Protein AF-A0A9P3RPB0-F1 (afdb_monomer_lite)

Secondary structure (DSSP, 8-state):
--HHHHHHHHHHHHHHHHHHHHHHHHHHHHHHHHTT--HHHHHHHHHHHHHHHHHHHTTT-TTS---HHHHHHHHHHHHHHHHHHHHHHHHHHHHHHHHHHHHHH---S-HHHHHHHHHHHHHHHHHTT---HHHHHHHHHHHHHHHHHHHHHHHHHHHHHHHHHT-SS----HHHHHHHHHTPPPPHHHHHHHHHHHHHHTTT-TTTTSHHHHHHHHHHHHHHHHHHHHHHHHH-

Organism: Listeria monocytogenes (NCBI:txid1639)

Structure (mmCIF, N/CA/C/O backbone):
data_AF-A0A9P3RPB0-F1
#
_entry.id   AF-A0A9P3RPB0-F1
#
loop_
_atom_site.group_PDB
_atom_site.id
_atom_site.type_symbol
_atom_site.label_atom_id
_atom_site.label_alt_id
_atom_site.label_comp_id
_atom_site.label_asym_id
_atom_site.label_entity_id
_atom_site.label_seq_id
_atom_site.pdbx_PDB_ins_code
_atom_site.Cartn_x
_atom_site.Cartn_y
_atom_site.Cartn_z
_atom_site.occupancy
_atom_site.B_iso_or_equiv
_atom_site.auth_seq_id
_atom_site.auth_comp_id
_atom_site.auth_asym_id
_atom_site.auth_atom_id
_atom_site.pdbx_PDB_model_num
ATOM 1 N N . MET A 1 1 ? -30.443 30.638 59.873 1.00 47.06 1 MET A N 1
ATOM 2 C CA . MET A 1 1 ? -31.756 30.329 59.253 1.00 47.06 1 MET A CA 1
ATOM 3 C C . MET A 1 1 ? -31.610 30.005 57.748 1.00 47.06 1 MET A C 1
ATOM 5 O O . MET A 1 1 ? -32.375 30.519 56.944 1.00 47.06 1 MET A O 1
ATOM 9 N N . SER A 1 2 ? -30.639 29.163 57.338 1.00 51.69 2 SER A N 1
ATOM 10 C CA . SER A 1 2 ? -30.357 28.860 55.910 1.00 51.69 2 SER A CA 1
ATOM 11 C C . SER A 1 2 ? -30.433 27.372 55.523 1.00 51.69 2 SER A C 1
ATOM 13 O O . SER A 1 2 ? -30.561 27.065 54.344 1.00 51.69 2 SER A O 1
ATOM 15 N N . VAL A 1 3 ? -30.453 26.446 56.489 1.00 51.81 3 VAL A N 1
ATOM 16 C CA . VAL A 1 3 ? -30.416 24.987 56.240 1.00 51.81 3 VAL A CA 1
ATOM 17 C C . VAL A 1 3 ? -31.713 24.449 55.607 1.00 51.81 3 VAL A C 1
ATOM 19 O O . VAL A 1 3 ? -31.719 23.408 54.953 1.00 51.81 3 VAL A O 1
ATOM 22 N N . THR A 1 4 ? -32.835 25.155 55.760 1.00 56.50 4 THR A N 1
ATOM 23 C CA . THR A 1 4 ? -34.130 24.732 55.206 1.00 56.50 4 THR A CA 1
ATOM 24 C C . THR A 1 4 ? -34.231 24.968 53.699 1.00 56.50 4 THR A C 1
ATOM 26 O O . THR A 1 4 ? -34.701 24.084 52.989 1.00 56.50 4 THR A O 1
ATOM 29 N N . LYS A 1 5 ? -33.745 26.100 53.167 1.00 54.88 5 LYS A N 1
ATOM 30 C CA . LYS A 1 5 ? -33.879 26.426 51.731 1.00 54.88 5 LYS A CA 1
ATOM 31 C C . LYS A 1 5 ? -33.113 25.460 50.819 1.00 54.88 5 LYS A C 1
ATOM 33 O O . LYS A 1 5 ? -33.617 25.110 49.755 1.00 54.88 5 LYS A O 1
ATOM 38 N N . GLU A 1 6 ? -31.943 24.987 51.242 1.00 57.91 6 GLU A N 1
ATOM 39 C CA . GLU A 1 6 ? -31.137 24.022 50.478 1.00 57.91 6 GLU A CA 1
ATOM 40 C C . GLU A 1 6 ? -31.794 22.640 50.395 1.00 57.91 6 GLU A C 1
ATOM 42 O O . GLU A 1 6 ? -31.880 22.061 49.312 1.00 57.91 6 GLU A O 1
ATOM 47 N N . LYS A 1 7 ? -32.360 22.144 51.505 1.00 56.94 7 LYS A N 1
ATOM 48 C CA . LYS A 1 7 ? -33.085 20.863 51.525 1.00 56.94 7 LYS A CA 1
ATOM 49 C C . LYS A 1 7 ? -34.322 20.879 50.625 1.00 56.94 7 LYS A C 1
ATOM 51 O O . LYS A 1 7 ? -34.572 19.903 49.921 1.00 56.94 7 LYS A O 1
ATOM 56 N N . TRP A 1 8 ? -35.054 21.993 50.591 1.00 60.66 8 TRP A N 1
ATOM 57 C CA . TRP A 1 8 ? -36.196 22.161 49.688 1.00 60.66 8 TRP A CA 1
ATOM 58 C C . TRP A 1 8 ? -35.773 22.175 48.215 1.00 60.66 8 TRP A C 1
ATOM 60 O O . TRP A 1 8 ? -36.409 21.524 47.392 1.00 60.66 8 TRP A O 1
ATOM 70 N N . LYS A 1 9 ? -34.661 22.838 47.877 1.00 58.53 9 LYS A N 1
ATOM 71 C CA . LYS A 1 9 ? -34.139 22.876 46.501 1.00 58.53 9 LYS A CA 1
ATOM 72 C C . LYS A 1 9 ? -33.754 21.479 45.998 1.00 58.53 9 LYS A C 1
ATOM 74 O O . LYS A 1 9 ? -34.138 21.095 44.898 1.00 58.53 9 LYS A O 1
ATOM 79 N N . VAL A 1 10 ? -33.070 20.694 46.833 1.00 61.25 10 VAL A N 1
ATOM 80 C CA . VAL A 1 10 ? -32.701 19.300 46.526 1.00 61.25 10 VAL A CA 1
ATOM 81 C C . VAL A 1 10 ? -33.938 18.402 46.412 1.00 61.25 10 VAL A C 1
ATOM 83 O O . VAL A 1 10 ? -33.998 17.548 45.528 1.00 61.25 10 VAL A O 1
ATOM 86 N N . PHE A 1 11 ? -34.955 18.615 47.253 1.00 63.06 11 PHE A N 1
ATOM 87 C CA . PHE A 1 11 ? -36.220 17.885 47.169 1.00 63.06 11 PHE A CA 1
ATOM 88 C C . PHE A 1 11 ? -36.953 18.144 45.844 1.00 63.06 11 PHE A C 1
ATOM 90 O O . PHE A 1 11 ? -37.338 17.189 45.175 1.00 63.06 11 PHE A O 1
ATOM 97 N N . PHE A 1 12 ? -37.082 19.407 45.420 1.00 65.31 12 PHE A N 1
ATOM 98 C CA . PHE A 1 12 ? -37.742 19.758 44.157 1.00 65.31 12 PHE A CA 1
ATOM 99 C C . PHE A 1 12 ? -36.995 19.237 42.926 1.00 65.31 12 PHE A C 1
ATOM 101 O O . PHE A 1 12 ? -37.630 18.748 41.994 1.00 65.31 12 PHE A O 1
ATOM 108 N N . ILE A 1 13 ? -35.660 19.275 42.934 1.00 67.44 13 ILE A N 1
ATOM 109 C CA . ILE A 1 13 ? -34.844 18.719 41.845 1.00 67.44 13 ILE A CA 1
ATOM 110 C C . ILE A 1 13 ? -35.036 17.198 41.755 1.00 67.44 13 ILE A C 1
ATOM 112 O O . ILE A 1 13 ? -35.309 16.671 40.678 1.00 67.44 13 ILE A O 1
ATOM 116 N N . ASN A 1 14 ? -34.983 16.489 42.886 1.00 63.19 14 ASN A N 1
ATOM 117 C CA . ASN A 1 14 ? -35.197 15.040 42.916 1.00 63.19 14 ASN A CA 1
ATOM 118 C C . ASN A 1 14 ? -36.632 14.645 42.547 1.00 63.19 14 ASN A C 1
ATOM 120 O O . ASN A 1 14 ? -36.838 13.627 41.887 1.00 63.19 14 ASN A O 1
ATOM 124 N N . PHE A 1 15 ? -37.626 15.437 42.949 1.00 71.69 15 PHE A N 1
ATOM 125 C CA . PHE A 1 15 ? -39.017 15.222 42.566 1.00 71.69 15 PHE A CA 1
ATOM 126 C C . PHE A 1 15 ? -39.227 15.444 41.062 1.00 71.69 15 PHE A C 1
ATOM 128 O O . PHE A 1 15 ? -39.820 14.595 40.401 1.00 71.69 15 PHE A O 1
ATOM 135 N N . GLY A 1 16 ? -38.667 16.521 40.501 1.00 71.25 16 GLY A N 1
ATOM 136 C CA . GLY A 1 16 ? -38.742 16.818 39.070 1.00 71.25 16 GLY A CA 1
ATOM 137 C C . GLY A 1 16 ? -38.091 15.739 38.203 1.00 71.25 16 GLY A C 1
ATOM 138 O O . GLY A 1 16 ? -38.674 15.323 37.206 1.00 71.25 16 GLY A O 1
ATOM 139 N N . ILE A 1 17 ? -36.934 15.212 38.616 1.00 68.25 17 ILE A N 1
ATOM 140 C CA . ILE A 1 17 ? -36.260 14.109 37.911 1.00 68.25 17 ILE A CA 1
ATOM 141 C C . ILE A 1 17 ? -37.110 12.831 37.942 1.00 68.25 17 ILE A C 1
ATOM 143 O O . ILE A 1 17 ? -37.254 12.171 36.915 1.00 68.25 17 ILE A O 1
ATOM 147 N N . LYS A 1 18 ? -37.716 12.494 39.090 1.00 69.31 18 LYS A N 1
ATOM 148 C CA . LYS A 1 18 ? -38.615 11.332 39.210 1.00 69.31 18 LYS A CA 1
ATOM 149 C C . LYS A 1 18 ? -39.864 11.477 38.342 1.00 69.31 18 LYS A C 1
ATOM 151 O O . LYS A 1 18 ? -40.263 10.511 37.699 1.00 69.31 18 LYS A O 1
ATOM 156 N N . LEU A 1 19 ? -40.452 12.672 38.295 1.00 74.75 19 LEU A N 1
ATOM 157 C CA . LEU A 1 19 ? -41.612 12.966 37.455 1.00 74.75 19 LEU A CA 1
ATOM 158 C C . LEU A 1 19 ? -41.265 12.846 35.963 1.00 74.75 19 LEU A C 1
ATOM 160 O O . LEU A 1 19 ? -41.992 12.208 35.208 1.00 74.75 19 LEU A O 1
ATOM 164 N N . LEU A 1 20 ? -40.124 13.401 35.550 1.00 71.62 20 LEU A N 1
ATOM 165 C CA . LEU A 1 20 ? -39.652 13.366 34.165 1.00 71.62 20 LEU A CA 1
ATOM 166 C C . LEU A 1 20 ? -39.326 11.935 33.709 1.00 71.62 20 LEU A C 1
ATOM 168 O O . LEU A 1 20 ? -39.664 11.552 32.593 1.00 71.62 20 LEU A O 1
ATOM 172 N N . PHE A 1 21 ? -38.756 11.115 34.593 1.00 70.88 21 PHE A N 1
ATOM 173 C CA . PHE A 1 21 ? -38.532 9.689 34.347 1.00 70.88 21 PHE A CA 1
ATOM 174 C C . PHE A 1 21 ? -39.844 8.920 34.130 1.00 70.88 21 PHE A C 1
ATOM 176 O O . PHE A 1 21 ? -39.948 8.104 33.216 1.00 70.88 21 PHE A O 1
ATOM 183 N N . LEU A 1 22 ? -40.869 9.225 34.929 1.00 72.12 22 LEU A N 1
ATOM 184 C CA . LEU A 1 22 ? -42.199 8.632 34.793 1.00 72.12 22 LEU A CA 1
ATOM 185 C C . LEU A 1 22 ? -42.834 9.016 33.446 1.00 72.12 22 LEU A C 1
ATOM 187 O O . LEU A 1 22 ? -43.381 8.165 32.753 1.00 72.12 22 LEU A O 1
ATOM 191 N N . ILE A 1 23 ? -42.672 10.269 33.015 1.00 77.62 23 ILE A N 1
ATOM 192 C CA . ILE A 1 23 ? -43.142 10.732 31.703 1.00 77.62 23 ILE A CA 1
ATOM 193 C C . ILE A 1 23 ? -42.411 10.008 30.562 1.00 77.62 23 ILE A C 1
ATOM 195 O O . ILE A 1 23 ? -43.067 9.568 29.626 1.00 77.62 23 ILE A O 1
ATOM 199 N N . ILE A 1 24 ? -41.091 9.812 30.637 1.00 73.62 24 ILE A N 1
ATOM 200 C CA . ILE A 1 24 ? -40.325 9.104 29.591 1.00 73.62 24 ILE A CA 1
ATOM 201 C C . ILE A 1 24 ? -40.782 7.647 29.435 1.00 73.62 24 ILE A C 1
ATOM 203 O O . ILE A 1 24 ? -40.867 7.149 28.314 1.00 73.62 24 ILE A O 1
ATOM 207 N N . ILE A 1 25 ? -41.098 6.967 30.540 1.00 73.31 25 ILE A N 1
ATOM 208 C CA . ILE A 1 25 ? -41.561 5.574 30.494 1.00 73.31 25 ILE A CA 1
ATOM 209 C C . ILE A 1 25 ? -42.988 5.490 29.953 1.00 73.31 25 ILE A C 1
ATOM 211 O O . ILE A 1 25 ? -43.274 4.648 29.106 1.00 73.31 25 ILE A O 1
ATOM 215 N N . PHE A 1 26 ? -43.886 6.355 30.429 1.00 77.31 26 PHE A N 1
ATOM 216 C CA . PHE A 1 26 ? -45.319 6.209 30.174 1.00 77.31 26 PHE A CA 1
ATOM 217 C C . PHE A 1 26 ? -45.843 7.010 28.976 1.00 77.31 26 PHE A C 1
ATOM 219 O O . PHE A 1 26 ? -46.902 6.661 28.453 1.00 77.31 26 PHE A O 1
ATOM 226 N N . ALA A 1 27 ? -45.138 8.037 28.492 1.00 77.50 27 ALA A N 1
ATOM 227 C CA . ALA A 1 27 ? -45.576 8.813 27.328 1.00 77.50 27 ALA A CA 1
ATOM 228 C C . ALA A 1 27 ? -45.609 7.986 26.027 1.00 77.50 27 ALA A C 1
ATOM 230 O O . ALA A 1 27 ? -46.639 8.026 25.354 1.00 77.50 27 ALA A O 1
ATOM 231 N N . PRO A 1 28 ? -44.587 7.174 25.685 1.00 72.38 28 PRO A N 1
ATOM 232 C CA . PRO A 1 28 ? -44.629 6.329 24.488 1.00 72.38 28 PRO A CA 1
ATOM 233 C C . PRO A 1 28 ? -45.774 5.311 24.544 1.00 72.38 28 PRO A C 1
ATOM 235 O O . PRO A 1 28 ? -46.480 5.109 23.561 1.00 72.38 28 PRO A O 1
ATOM 238 N N . ILE A 1 29 ? -46.018 4.731 25.722 1.00 77.75 29 ILE A N 1
ATOM 239 C CA . ILE A 1 29 ? -47.106 3.773 25.963 1.00 77.75 29 ILE A CA 1
ATOM 240 C C . ILE A 1 29 ? -48.471 4.452 25.797 1.00 77.75 29 ILE A C 1
ATOM 242 O O . ILE A 1 29 ? -49.341 3.932 25.104 1.00 77.75 29 ILE A O 1
ATOM 246 N N . SER A 1 30 ? -48.646 5.638 26.387 1.00 78.88 30 SER A N 1
ATOM 247 C CA . SER A 1 30 ? -49.892 6.412 26.300 1.00 78.88 30 SER A CA 1
ATOM 248 C C . SER A 1 30 ? -50.215 6.801 24.856 1.00 78.88 30 SER A C 1
ATOM 250 O O . SER A 1 30 ? -51.367 6.715 24.441 1.00 78.88 30 SER A O 1
ATOM 252 N N . VAL A 1 31 ? -49.194 7.165 24.073 1.00 80.12 31 VAL A N 1
ATOM 253 C CA . VAL A 1 31 ? -49.318 7.456 22.637 1.00 80.12 31 VAL A CA 1
ATOM 254 C C . VAL A 1 31 ? -49.730 6.203 21.857 1.00 80.12 31 VAL A C 1
ATOM 256 O O . VAL A 1 31 ? -50.680 6.256 21.082 1.00 80.12 31 VAL A O 1
ATOM 259 N N . LEU A 1 32 ? -49.081 5.058 22.087 1.00 79.44 32 LEU A N 1
ATOM 260 C CA . LEU A 1 32 ? -49.405 3.807 21.388 1.00 79.44 32 LEU A CA 1
ATOM 261 C C . LEU A 1 32 ? -50.823 3.298 21.698 1.00 79.44 32 LEU A C 1
ATOM 263 O O . LEU A 1 32 ? -51.496 2.788 20.801 1.00 79.44 32 LEU A O 1
ATOM 267 N N . ILE A 1 33 ? -51.294 3.481 22.936 1.00 78.88 33 ILE A N 1
ATOM 268 C CA . ILE A 1 33 ? -52.670 3.161 23.343 1.00 78.88 33 ILE A CA 1
ATOM 269 C C . ILE A 1 33 ? -53.674 4.117 22.680 1.00 78.88 33 ILE A C 1
ATOM 271 O O . ILE A 1 33 ? -54.693 3.663 22.167 1.00 78.88 33 ILE A O 1
ATOM 275 N N . LEU A 1 34 ? -53.380 5.422 22.633 1.00 84.00 34 LEU A N 1
ATOM 276 C CA . LEU A 1 34 ? -54.235 6.429 21.984 1.00 84.00 34 LEU A CA 1
ATOM 277 C C . LEU A 1 34 ? -54.446 6.164 20.487 1.00 84.00 34 LEU A C 1
ATOM 279 O O . LEU A 1 34 ? -55.526 6.430 19.966 1.00 84.00 34 LEU A O 1
ATOM 283 N N . PHE A 1 35 ? -53.442 5.612 19.805 1.00 85.12 35 PHE A N 1
ATOM 284 C CA . PHE A 1 35 ? -53.529 5.238 18.391 1.00 85.12 35 PHE A CA 1
ATOM 285 C C . PHE A 1 35 ? -54.066 3.814 18.149 1.00 85.12 35 PHE A C 1
ATOM 287 O O . PHE A 1 35 ? -54.039 3.341 17.016 1.00 85.12 35 PHE A O 1
ATOM 294 N N . ASN A 1 36 ? -54.590 3.143 19.184 1.00 81.31 36 ASN A N 1
ATOM 295 C CA . ASN A 1 36 ? -55.246 1.832 19.091 1.00 81.31 36 ASN A CA 1
ATOM 296 C C . ASN A 1 36 ? -54.362 0.725 18.473 1.00 81.31 36 ASN A C 1
ATOM 298 O O . ASN A 1 36 ? -54.847 -0.184 17.796 1.00 81.31 36 ASN A O 1
ATOM 302 N N . TYR A 1 37 ? -53.047 0.794 18.701 1.00 79.38 37 TYR A N 1
ATOM 303 C CA . TYR A 1 37 ? -52.130 -0.252 18.256 1.00 79.38 37 TYR A CA 1
ATOM 304 C C . TYR A 1 37 ? -52.364 -1.563 19.017 1.00 79.38 37 TYR A C 1
ATOM 306 O O . TYR A 1 37 ? -52.787 -1.576 20.173 1.00 79.38 37 TYR A O 1
ATOM 314 N N . ASN A 1 38 ? -52.045 -2.686 18.368 1.00 86.00 38 ASN A N 1
ATOM 315 C CA . ASN A 1 38 ? -52.153 -4.019 18.959 1.00 86.00 38 ASN A CA 1
ATOM 316 C C . ASN A 1 38 ? -51.371 -4.097 20.288 1.00 86.00 38 ASN A C 1
ATOM 318 O O . ASN A 1 38 ? -50.239 -3.620 20.392 1.00 86.00 38 ASN A O 1
ATOM 322 N N . TRP A 1 39 ? -51.961 -4.745 21.293 1.00 78.31 39 TRP A N 1
ATOM 323 C CA . TRP A 1 39 ? -51.430 -4.875 22.653 1.00 78.31 39 TRP A CA 1
ATOM 324 C C . TRP A 1 39 ? -50.004 -5.455 22.701 1.00 78.31 39 TRP A C 1
ATOM 326 O O . TRP A 1 39 ? -49.198 -5.086 23.556 1.00 78.31 39 TRP A O 1
ATOM 336 N N . GLN A 1 40 ? -49.645 -6.304 21.734 1.00 80.56 40 GLN A N 1
ATOM 337 C CA . GLN A 1 40 ? -48.284 -6.831 21.566 1.00 80.56 40 GLN A CA 1
ATOM 338 C C . GLN A 1 40 ? -47.252 -5.719 21.294 1.00 80.56 40 GLN A C 1
ATOM 340 O O . GLN A 1 40 ? -46.173 -5.721 21.883 1.00 80.56 40 GLN A O 1
ATOM 345 N N . ILE A 1 41 ? -47.603 -4.733 20.462 1.00 78.06 41 ILE A N 1
ATOM 346 C CA . ILE A 1 41 ? -46.750 -3.582 20.113 1.00 78.06 41 ILE A CA 1
ATOM 347 C C . ILE A 1 41 ? -46.616 -2.641 21.313 1.00 78.06 41 ILE A C 1
ATOM 349 O O . ILE A 1 41 ? -45.520 -2.170 21.612 1.00 78.06 41 ILE A O 1
ATOM 353 N N . VAL A 1 42 ? -47.710 -2.422 22.049 1.00 77.19 42 VAL A N 1
ATOM 354 C CA . VAL A 1 42 ? -47.710 -1.629 23.290 1.00 77.19 42 VAL A CA 1
ATOM 355 C C . VAL A 1 42 ? -46.769 -2.247 24.332 1.00 77.19 42 VAL A C 1
ATOM 357 O O . VAL A 1 42 ? -45.982 -1.540 24.960 1.00 77.19 42 VAL A O 1
ATOM 360 N N . THR A 1 43 ? -46.796 -3.575 24.470 1.00 75.56 43 THR A N 1
ATOM 361 C CA . THR A 1 43 ? -45.927 -4.309 25.402 1.00 75.56 43 THR A CA 1
ATOM 362 C C . THR A 1 43 ? -44.456 -4.214 24.989 1.00 75.56 43 THR A C 1
ATOM 364 O O . THR A 1 43 ? -43.592 -3.987 25.835 1.00 75.56 43 THR A O 1
ATOM 367 N N . LEU A 1 44 ? -44.162 -4.311 23.687 1.00 78.56 44 LEU A N 1
ATOM 368 C CA . LEU A 1 44 ? -42.806 -4.137 23.159 1.00 78.56 44 LEU A CA 1
ATOM 369 C C . LEU A 1 44 ? -42.276 -2.716 23.417 1.00 78.56 44 LEU A C 1
ATOM 371 O O . LEU A 1 44 ? -41.126 -2.544 23.820 1.00 78.56 44 LEU A O 1
ATOM 375 N N . GLY A 1 45 ? -43.138 -1.707 23.253 1.00 75.06 45 GLY A N 1
ATOM 376 C CA . GLY A 1 45 ? -42.838 -0.313 23.576 1.00 75.06 45 GLY A CA 1
ATOM 377 C C . GLY A 1 45 ? -42.520 -0.105 25.057 1.00 75.06 45 GLY A C 1
ATOM 378 O O . GLY A 1 45 ? -41.567 0.593 25.383 1.00 75.06 45 GLY A O 1
ATOM 379 N N . LEU A 1 46 ? -43.247 -0.771 25.958 1.00 75.19 46 LEU A N 1
ATOM 380 C CA . LEU A 1 46 ? -42.995 -0.718 27.401 1.00 75.19 46 LEU A CA 1
ATOM 381 C C . LEU A 1 46 ? -41.631 -1.318 27.767 1.00 75.19 46 LEU A C 1
ATOM 383 O O . LEU A 1 46 ? -40.880 -0.716 28.534 1.00 75.19 46 LEU A O 1
ATOM 387 N N . VAL A 1 47 ? -41.283 -2.468 27.182 1.00 77.25 47 VAL A N 1
ATOM 388 C CA . VAL A 1 47 ? -39.971 -3.106 27.381 1.00 77.25 47 VAL A CA 1
ATOM 389 C C . VAL A 1 47 ? -38.846 -2.217 26.844 1.00 77.25 47 VAL A C 1
ATOM 391 O O . VAL A 1 47 ? -37.852 -2.005 27.537 1.00 77.25 47 VAL A O 1
ATOM 394 N N . ALA A 1 48 ? -39.015 -1.636 25.654 1.00 75.00 48 ALA A N 1
ATOM 395 C CA . ALA A 1 48 ? -38.040 -0.718 25.070 1.00 75.00 48 ALA A CA 1
ATOM 396 C C . ALA A 1 48 ? -37.858 0.547 25.925 1.00 75.00 48 ALA A C 1
ATOM 398 O O . ALA A 1 48 ? -36.726 0.926 26.214 1.00 75.00 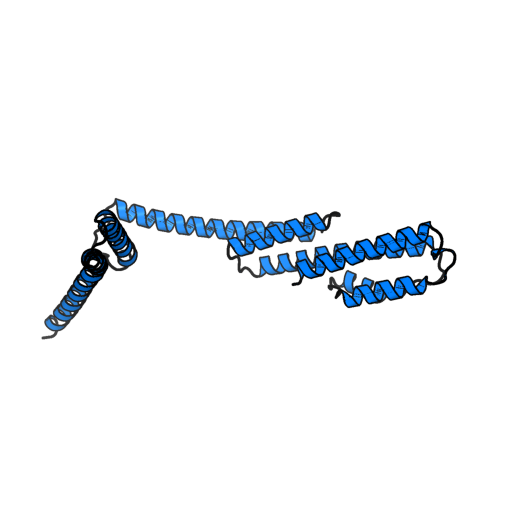48 ALA A O 1
ATOM 399 N N . SER A 1 49 ? -38.947 1.159 26.400 1.00 72.62 49 SER A N 1
ATOM 400 C CA . SER A 1 49 ? -38.909 2.317 27.302 1.00 72.62 49 SER A CA 1
ATOM 401 C C . SER A 1 49 ? -38.256 1.989 28.646 1.00 72.62 49 SER A C 1
ATOM 403 O O . SER A 1 49 ? -37.490 2.800 29.165 1.00 72.62 49 SER A O 1
ATOM 405 N N . ALA A 1 50 ? -38.494 0.797 29.201 1.00 71.44 50 ALA A N 1
ATOM 406 C CA . ALA A 1 50 ? -37.833 0.340 30.421 1.00 71.44 50 ALA A CA 1
ATOM 407 C C . ALA A 1 50 ? -36.321 0.147 30.213 1.00 71.44 50 ALA A C 1
ATOM 409 O O . ALA A 1 50 ? -35.530 0.617 31.031 1.00 71.44 50 ALA A O 1
ATOM 410 N N . LEU A 1 51 ? -35.909 -0.469 29.100 1.00 74.19 51 LEU A N 1
ATOM 411 C CA . LEU A 1 51 ? -34.497 -0.626 28.734 1.00 74.19 51 LEU A CA 1
ATOM 412 C C . LEU A 1 51 ? -33.812 0.726 28.510 1.00 74.19 51 LEU A C 1
ATOM 414 O O . LEU A 1 51 ? -32.714 0.949 29.015 1.00 74.19 51 LEU A O 1
ATOM 418 N N . PHE A 1 52 ? -34.474 1.656 27.819 1.00 68.75 52 PHE A N 1
ATOM 419 C CA . PHE A 1 52 ? -33.956 3.006 27.596 1.00 68.75 52 PHE A CA 1
ATOM 420 C C . PHE A 1 52 ? -33.780 3.760 28.917 1.00 68.75 52 PHE A C 1
ATOM 422 O O . PHE A 1 52 ? -32.757 4.398 29.146 1.00 68.75 52 PHE A O 1
ATOM 429 N N . SER A 1 53 ? -34.738 3.616 29.832 1.00 65.62 53 SER A N 1
ATOM 430 C CA . SER A 1 53 ? -34.656 4.144 31.193 1.00 65.62 53 SER A CA 1
ATOM 431 C C . SER A 1 53 ? -33.521 3.529 32.014 1.00 65.62 53 SER A C 1
ATOM 433 O O . SER A 1 53 ? -32.868 4.247 32.773 1.00 65.62 53 SER A O 1
ATOM 435 N N . PHE A 1 54 ? -33.235 2.236 31.841 1.00 66.12 54 PHE A N 1
ATOM 436 C CA . PHE A 1 54 ? -32.060 1.588 32.428 1.00 66.12 54 PHE A CA 1
ATOM 437 C C . PHE A 1 54 ? -30.759 2.174 31.862 1.00 66.12 54 PHE A C 1
ATOM 439 O O . PHE A 1 54 ? -29.898 2.600 32.629 1.00 66.12 54 PHE A O 1
ATOM 446 N N . ILE A 1 55 ? -30.640 2.280 30.537 1.00 64.44 55 ILE A N 1
ATOM 447 C CA . ILE A 1 55 ? -29.441 2.791 29.854 1.00 64.44 55 ILE A CA 1
ATOM 448 C C . ILE A 1 55 ? -29.187 4.267 30.202 1.00 64.44 55 ILE A C 1
ATOM 450 O O . ILE A 1 55 ? -28.075 4.639 30.575 1.00 64.44 55 ILE A O 1
ATOM 454 N N . CYS A 1 56 ? -30.219 5.114 30.153 1.00 60.94 56 CYS A N 1
ATOM 455 C CA . CYS A 1 56 ? -30.114 6.532 30.505 1.00 60.94 56 CYS A CA 1
ATOM 456 C C . CYS A 1 56 ? -29.944 6.766 32.019 1.00 60.94 56 CYS A C 1
ATOM 458 O O . CYS A 1 56 ? -29.405 7.798 32.426 1.00 60.94 56 CYS A O 1
ATOM 460 N N . GLY A 1 57 ? -30.399 5.833 32.862 1.00 55.78 57 GLY A N 1
ATOM 461 C CA . GLY A 1 57 ? -30.375 5.935 34.323 1.00 55.78 57 GLY A CA 1
ATOM 462 C C . GLY A 1 57 ? -29.073 5.483 34.992 1.00 55.78 57 GLY A C 1
ATOM 463 O O . GLY A 1 57 ? -28.789 5.940 36.102 1.00 55.78 57 GLY A O 1
ATOM 464 N N . ILE A 1 58 ? -28.259 4.655 34.324 1.00 55.91 58 ILE A N 1
ATOM 465 C CA . ILE A 1 58 ? -27.026 4.056 34.877 1.00 55.91 58 ILE A CA 1
ATOM 466 C C . ILE A 1 58 ? -26.047 5.096 35.444 1.00 55.91 58 ILE A C 1
ATOM 468 O O . ILE A 1 58 ? -25.430 4.856 36.479 1.00 55.91 58 ILE A O 1
ATOM 472 N N . ASN A 1 59 ? -25.953 6.284 34.839 1.00 46.94 59 ASN A N 1
ATOM 473 C CA . ASN A 1 59 ? -25.020 7.317 35.303 1.00 46.94 59 ASN A CA 1
ATOM 474 C C . ASN A 1 59 ? -25.575 8.233 36.411 1.00 46.94 59 ASN A C 1
ATOM 476 O O . ASN A 1 59 ? -24.793 8.943 37.040 1.00 46.94 59 ASN A O 1
ATOM 480 N N . LYS A 1 60 ? -26.896 8.261 36.664 1.00 46.94 60 LYS A N 1
ATOM 481 C CA . LYS A 1 60 ? -27.521 9.196 37.632 1.00 46.94 60 LYS A CA 1
ATOM 482 C C . LYS A 1 60 ? -28.194 8.527 38.832 1.00 46.94 60 LYS A C 1
ATOM 484 O O . LYS A 1 60 ? -28.364 9.182 39.859 1.00 46.94 60 LYS A O 1
ATOM 489 N N . PHE A 1 61 ? -28.532 7.241 38.761 1.00 45.50 61 PHE A N 1
ATOM 490 C CA . PHE A 1 61 ? -29.091 6.498 39.891 1.00 45.50 61 PHE A CA 1
ATOM 491 C C . PHE A 1 61 ? -28.002 5.728 40.650 1.00 45.50 61 PHE A C 1
ATOM 493 O O . PHE A 1 61 ? -27.967 4.505 40.643 1.00 45.50 61 PHE A O 1
ATOM 500 N N . GLN A 1 62 ? -27.192 6.443 41.439 1.00 43.78 62 GLN A N 1
ATOM 501 C CA . GLN A 1 62 ? -26.472 5.845 42.583 1.00 43.78 62 GLN A CA 1
ATOM 502 C C . GLN A 1 62 ? -27.429 5.256 43.653 1.00 43.78 62 GLN A C 1
ATOM 504 O O . GLN A 1 62 ? -26.988 4.720 44.665 1.00 43.78 62 GLN A O 1
ATOM 509 N N . THR A 1 63 ? -28.749 5.396 43.471 1.00 39.62 63 THR A N 1
ATOM 510 C CA . THR A 1 63 ? -29.799 5.018 44.430 1.00 39.62 63 THR A CA 1
ATOM 511 C C . THR A 1 63 ? -30.426 3.653 44.194 1.00 39.62 63 THR A C 1
ATOM 513 O O . THR A 1 63 ? -31.068 3.144 45.113 1.00 39.62 63 THR A O 1
ATOM 516 N N . PHE A 1 64 ? -30.194 3.001 43.051 1.00 41.47 64 PHE A N 1
ATOM 517 C CA . PHE A 1 64 ? -30.194 1.547 43.113 1.00 41.47 64 PHE A CA 1
ATOM 518 C C . PHE A 1 64 ? -28.913 1.205 43.850 1.00 41.47 64 PHE A C 1
ATOM 520 O O . PHE A 1 64 ? -27.824 1.415 43.324 1.00 41.47 64 PHE A O 1
ATOM 527 N N . LYS A 1 65 ? -29.042 0.738 45.098 1.00 44.97 65 LYS A N 1
ATOM 528 C CA . LYS A 1 65 ? -28.029 -0.126 45.697 1.00 44.97 65 LYS A CA 1
ATOM 529 C C . LYS A 1 65 ? -27.796 -1.197 44.650 1.00 44.97 65 LYS A C 1
ATOM 531 O O . LYS A 1 65 ? -28.600 -2.114 44.505 1.00 44.97 65 LYS A O 1
ATOM 536 N N . ILE A 1 66 ? -26.764 -0.983 43.853 1.00 47.75 66 ILE A N 1
ATOM 537 C CA . ILE A 1 66 ? -26.220 -1.970 42.967 1.00 47.75 66 ILE A CA 1
ATOM 538 C C . ILE A 1 66 ? -25.905 -3.109 43.936 1.00 47.75 66 ILE A C 1
ATOM 540 O O . ILE A 1 66 ? -25.026 -2.973 44.789 1.00 47.75 66 ILE A O 1
ATOM 544 N N . GLY A 1 67 ? -26.737 -4.155 43.935 1.00 50.69 67 GLY A N 1
ATOM 545 C CA . GLY A 1 67 ? -26.453 -5.358 44.706 1.00 50.69 67 GLY A CA 1
ATOM 546 C C . GLY A 1 67 ? -25.067 -5.864 44.313 1.00 50.69 67 GLY A C 1
ATOM 547 O O . GLY A 1 67 ? -24.505 -5.408 43.316 1.00 50.69 67 GLY A O 1
ATOM 548 N N . ARG A 1 68 ? -24.511 -6.804 45.077 1.00 58.84 68 ARG A N 1
ATOM 549 C CA . ARG A 1 68 ? -23.223 -7.441 44.754 1.00 58.84 68 ARG A CA 1
ATOM 550 C C . ARG A 1 68 ? -23.081 -7.723 43.244 1.00 58.84 68 ARG A C 1
ATOM 552 O O . ARG A 1 68 ? -22.103 -7.302 42.636 1.00 58.84 68 ARG A O 1
ATOM 559 N N . ASP A 1 69 ? -24.150 -8.236 42.646 1.00 51.41 69 ASP A N 1
ATOM 560 C CA . ASP A 1 69 ? -24.273 -8.566 41.226 1.00 51.41 69 ASP A CA 1
ATOM 561 C C . ASP A 1 69 ? -24.071 -7.376 40.278 1.00 51.41 69 ASP A C 1
ATOM 563 O O . ASP A 1 69 ? -23.412 -7.501 39.255 1.00 51.41 69 ASP A O 1
ATOM 567 N N . GLY A 1 70 ? -24.589 -6.185 40.582 1.00 55.81 70 GLY A N 1
ATOM 568 C CA . GLY A 1 70 ? -24.402 -5.048 39.682 1.00 55.81 70 GLY A CA 1
ATOM 569 C C . GLY A 1 70 ? -23.016 -4.392 39.817 1.00 55.81 70 GLY A C 1
ATOM 570 O O . GLY A 1 70 ? -22.570 -3.712 38.893 1.00 55.81 70 GLY A O 1
ATOM 571 N N . VAL A 1 71 ? -22.339 -4.568 40.965 1.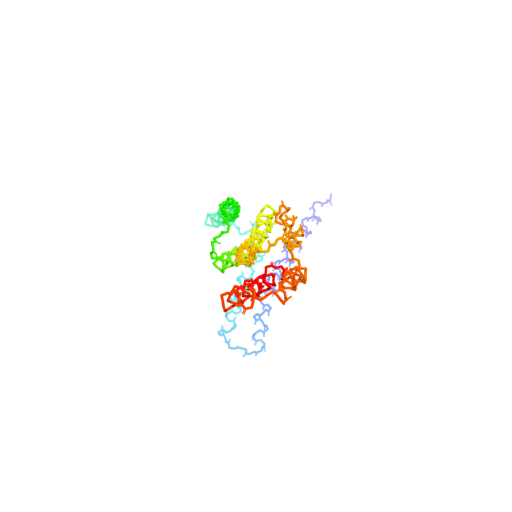00 66.19 71 VAL A N 1
ATOM 572 C CA . VAL A 1 71 ? -20.951 -4.117 41.158 1.00 66.19 71 VAL A CA 1
ATOM 573 C C . VAL A 1 71 ? -20.048 -5.038 40.351 1.00 66.19 71 VAL A C 1
ATOM 575 O O . VAL A 1 71 ? -19.157 -4.557 39.657 1.00 66.19 71 VAL A O 1
ATOM 578 N N . GLU A 1 72 ? -20.347 -6.338 40.367 1.00 67.19 72 GLU A N 1
ATOM 579 C CA . GLU A 1 72 ? -19.715 -7.336 39.507 1.00 67.19 72 GLU A CA 1
ATOM 580 C C . GLU A 1 72 ? -19.970 -7.048 38.017 1.00 67.19 72 GLU A C 1
ATOM 582 O O . GLU A 1 72 ? -19.017 -7.056 37.246 1.00 67.19 72 GLU A O 1
ATOM 587 N N . VAL A 1 73 ? -21.189 -6.669 37.605 1.00 66.44 73 VAL A N 1
ATOM 588 C CA . VAL A 1 73 ? -21.469 -6.264 36.209 1.00 66.44 73 VAL A CA 1
ATOM 589 C C . VAL A 1 73 ? -20.699 -5.005 35.817 1.00 66.44 73 VAL A C 1
ATOM 591 O O . VAL A 1 73 ? -20.118 -4.961 34.736 1.00 66.44 73 VAL A O 1
ATOM 594 N N . LYS A 1 74 ? -20.659 -3.973 36.670 1.00 70.12 74 LYS A N 1
ATOM 595 C CA . LYS A 1 74 ? -19.894 -2.756 36.367 1.00 70.12 74 LYS A CA 1
ATOM 596 C C . LYS A 1 74 ? -18.402 -3.065 36.224 1.00 70.12 74 LYS A C 1
ATOM 598 O O . LYS A 1 74 ? -17.783 -2.582 35.281 1.00 70.12 74 LYS A O 1
ATOM 603 N N . LYS A 1 75 ? -17.861 -3.892 37.122 1.00 71.56 75 LYS A N 1
ATOM 604 C CA . LYS A 1 75 ? -16.469 -4.338 37.076 1.00 71.56 75 LYS A CA 1
ATOM 605 C C . LYS A 1 75 ? -16.184 -5.140 35.805 1.00 71.56 75 LYS A C 1
ATOM 607 O O . LYS A 1 75 ? -15.221 -4.840 35.120 1.00 71.56 75 LYS A O 1
ATOM 612 N N . ALA A 1 76 ? -17.066 -6.066 35.431 1.00 69.94 76 ALA A N 1
ATOM 613 C CA . ALA A 1 76 ? -16.949 -6.826 34.189 1.00 69.94 76 ALA A CA 1
ATOM 614 C C . ALA A 1 76 ? -17.028 -5.930 32.938 1.00 69.94 76 ALA A C 1
ATOM 616 O O . ALA A 1 76 ? -16.345 -6.187 31.954 1.00 69.94 76 ALA A O 1
ATOM 617 N N . VAL A 1 77 ? -17.835 -4.861 32.959 1.00 70.06 77 VAL A N 1
ATOM 618 C CA . VAL A 1 77 ? -17.905 -3.879 31.862 1.00 70.06 77 VAL A CA 1
ATOM 619 C C . VAL A 1 77 ? -16.637 -3.027 31.781 1.00 70.06 77 VAL A C 1
ATOM 621 O O . VAL A 1 77 ? -16.202 -2.710 30.677 1.00 70.06 77 VAL A O 1
ATOM 624 N N . GLU A 1 78 ? -16.057 -2.634 32.915 1.00 74.81 78 GLU A N 1
ATOM 625 C CA . GLU A 1 78 ? -14.765 -1.936 32.957 1.00 74.81 78 GLU A CA 1
ATOM 626 C C . GLU A 1 78 ? -13.637 -2.850 32.459 1.00 74.81 78 GLU A C 1
ATOM 628 O O . GLU A 1 78 ? -12.949 -2.478 31.516 1.00 74.81 78 GLU A O 1
ATOM 633 N N . GLU A 1 79 ? -13.547 -4.085 32.956 1.00 78.50 79 GLU A N 1
ATOM 634 C CA . GLU A 1 79 ? -12.582 -5.088 32.481 1.00 78.50 79 GLU A CA 1
ATOM 635 C C . GLU A 1 79 ? -12.748 -5.370 30.976 1.00 78.50 79 GLU A C 1
ATOM 637 O O . GLU A 1 79 ? -11.770 -5.421 30.237 1.00 78.50 79 GLU A O 1
ATOM 642 N N . ALA A 1 80 ? -13.984 -5.484 30.476 1.00 69.69 80 ALA A N 1
ATOM 643 C CA . ALA A 1 80 ? -14.236 -5.662 29.047 1.00 69.69 80 ALA A CA 1
ATOM 644 C C . ALA A 1 80 ? -13.805 -4.445 28.214 1.00 69.69 80 ALA A C 1
ATOM 646 O O . ALA A 1 80 ? -13.331 -4.613 27.092 1.00 69.69 80 ALA A O 1
ATOM 647 N N . LYS A 1 81 ? -13.964 -3.221 28.734 1.00 73.88 81 LYS A N 1
ATOM 648 C CA . LYS A 1 81 ? -13.470 -2.009 28.064 1.00 73.88 81 LYS A CA 1
ATOM 649 C C . LYS A 1 81 ? -11.949 -1.979 28.012 1.00 73.88 81 LYS A C 1
ATOM 651 O O . LYS A 1 81 ? -11.415 -1.628 26.964 1.00 73.88 81 LYS A O 1
ATOM 656 N N . ASP A 1 82 ? -11.289 -2.364 29.097 1.00 81.62 82 ASP A N 1
ATOM 657 C CA . ASP A 1 82 ? -9.830 -2.414 29.166 1.00 81.62 82 ASP A CA 1
ATOM 658 C C . ASP A 1 82 ? -9.286 -3.453 28.175 1.00 81.62 82 ASP A C 1
ATOM 660 O O . ASP A 1 82 ? -8.461 -3.116 27.329 1.00 81.62 82 ASP A O 1
ATOM 664 N N . ILE A 1 83 ? -9.861 -4.663 28.156 1.00 81.19 83 ILE A N 1
ATOM 665 C CA . ILE A 1 83 ? -9.510 -5.718 27.189 1.00 81.19 83 ILE A CA 1
ATOM 666 C C . ILE A 1 83 ? -9.742 -5.255 25.744 1.00 81.19 83 ILE A C 1
ATOM 668 O O . ILE A 1 83 ? -8.924 -5.517 24.864 1.00 81.19 83 ILE A O 1
ATOM 672 N N . LEU A 1 84 ? -10.850 -4.560 25.463 1.00 74.38 84 LEU A N 1
ATOM 673 C CA . LEU A 1 84 ? -11.107 -4.008 24.127 1.00 74.38 84 LEU A CA 1
ATOM 674 C C . LEU A 1 84 ? -10.081 -2.935 23.740 1.00 74.38 84 LEU A C 1
ATOM 676 O O . LEU A 1 84 ? -9.705 -2.854 22.569 1.00 74.38 84 LEU A O 1
ATOM 680 N N . GLY A 1 85 ? -9.624 -2.133 24.703 1.00 80.62 85 GLY A N 1
ATOM 681 C CA . GLY A 1 85 ? -8.535 -1.178 24.521 1.00 80.62 85 GLY A CA 1
ATOM 682 C C . GLY A 1 85 ? -7.228 -1.876 24.153 1.00 80.62 85 GLY A C 1
ATOM 683 O O . GLY A 1 85 ? -6.653 -1.578 23.106 1.00 80.62 85 GLY A O 1
ATOM 684 N N . GLU A 1 86 ? -6.817 -2.863 24.951 1.00 83.38 86 GLU A N 1
ATOM 685 C CA . GLU A 1 86 ? -5.612 -3.671 24.717 1.00 83.38 86 GLU A CA 1
ATOM 686 C C . GLU A 1 86 ? -5.651 -4.397 23.368 1.00 83.38 86 GLU A C 1
ATOM 688 O O . GLU A 1 86 ? -4.652 -4.459 22.646 1.00 83.38 86 GLU A O 1
ATOM 693 N N . LEU A 1 87 ? -6.817 -4.919 22.984 1.00 81.62 87 LEU A N 1
ATOM 694 C CA . LEU A 1 87 ? -6.997 -5.592 21.703 1.00 81.62 87 LEU A CA 1
ATOM 695 C C . LEU A 1 87 ? -6.868 -4.610 20.534 1.00 81.62 87 LEU A C 1
ATOM 697 O O . LEU A 1 87 ? -6.250 -4.939 19.523 1.00 81.62 87 LEU A O 1
ATOM 701 N N . ASN A 1 88 ? -7.402 -3.394 20.667 1.00 81.00 88 ASN A N 1
ATOM 702 C CA . ASN A 1 88 ? -7.260 -2.364 19.641 1.00 81.00 88 ASN A CA 1
ATOM 703 C C . ASN A 1 88 ? -5.800 -1.904 19.487 1.00 81.00 88 ASN A C 1
ATOM 705 O O . ASN A 1 88 ? -5.319 -1.733 18.365 1.00 81.00 88 ASN A O 1
ATOM 709 N N . GLU A 1 89 ? -5.074 -1.755 20.598 1.00 87.81 89 GLU A N 1
ATOM 710 C CA . GLU A 1 89 ? -3.635 -1.471 20.574 1.00 87.81 89 GLU A CA 1
ATOM 711 C C . GLU A 1 89 ? -2.842 -2.613 19.936 1.00 87.81 89 GLU A C 1
ATOM 713 O O . GLU A 1 89 ? -2.004 -2.368 19.071 1.00 87.81 89 GLU A O 1
ATOM 718 N N . SER A 1 90 ? -3.169 -3.861 20.272 1.00 89.12 90 SER A N 1
ATOM 719 C CA . SER A 1 90 ? -2.521 -5.042 19.694 1.00 89.12 90 SER A CA 1
ATOM 720 C C . SER A 1 90 ? -2.740 -5.140 18.182 1.00 89.12 90 SER A C 1
ATOM 722 O O . SER A 1 90 ? -1.806 -5.444 17.442 1.00 89.12 90 SER A O 1
ATOM 724 N N . VAL A 1 91 ? -3.952 -4.844 17.693 1.00 90.00 91 VAL A N 1
ATOM 725 C CA . VAL A 1 91 ? -4.253 -4.812 16.250 1.00 90.00 91 VAL A CA 1
ATOM 726 C C . VAL A 1 91 ? -3.456 -3.713 15.548 1.00 90.00 91 VAL A C 1
ATOM 728 O O . VAL A 1 91 ? -2.890 -3.957 14.480 1.00 90.00 91 VAL A O 1
ATOM 731 N N . ARG A 1 92 ? -3.369 -2.518 16.145 1.00 92.31 92 ARG A N 1
ATOM 732 C CA . ARG A 1 92 ? -2.548 -1.416 15.623 1.00 92.31 92 ARG A CA 1
ATOM 733 C C . ARG A 1 92 ? -1.076 -1.818 15.532 1.00 92.31 92 ARG A C 1
ATOM 735 O O . ARG A 1 92 ? -0.453 -1.591 14.496 1.00 92.31 92 ARG A O 1
ATOM 742 N N . ASP A 1 93 ? -0.528 -2.397 16.593 1.00 91.31 93 ASP A N 1
ATOM 743 C CA . ASP A 1 93 ? 0.890 -2.751 16.667 1.00 91.31 93 ASP A CA 1
ATOM 744 C C . ASP A 1 93 ? 1.230 -3.884 15.694 1.00 91.31 93 ASP A C 1
ATOM 746 O O . ASP A 1 93 ? 2.241 -3.817 14.995 1.00 91.31 93 ASP A O 1
ATOM 750 N N . TYR A 1 94 ? 0.347 -4.876 15.572 1.00 92.62 94 TYR A N 1
ATOM 751 C CA . TYR A 1 94 ? 0.462 -5.936 14.573 1.00 92.62 94 TYR A CA 1
ATOM 752 C C . TYR A 1 94 ? 0.473 -5.373 13.148 1.00 92.62 94 TYR A C 1
ATOM 754 O O . TYR A 1 94 ? 1.364 -5.692 12.361 1.00 92.62 94 TYR A O 1
ATOM 762 N N . LEU A 1 95 ? -0.472 -4.484 12.827 1.00 94.12 95 LEU A N 1
ATOM 763 C CA . LEU A 1 95 ? -0.545 -3.846 11.516 1.00 94.12 95 LEU A CA 1
ATOM 764 C C . LEU A 1 95 ? 0.713 -3.018 11.216 1.00 94.12 95 LEU A C 1
ATOM 766 O O . LEU A 1 95 ? 1.257 -3.089 10.116 1.00 94.12 95 LEU A O 1
ATOM 770 N N . TYR A 1 96 ? 1.200 -2.261 12.202 1.00 94.88 96 TYR A N 1
ATOM 771 C CA . TYR A 1 96 ? 2.434 -1.491 12.077 1.00 94.88 96 TYR A CA 1
ATOM 772 C C . TYR A 1 96 ? 3.643 -2.388 11.790 1.00 94.88 96 TYR A C 1
ATOM 774 O O . TYR A 1 96 ? 4.419 -2.095 10.880 1.00 94.88 96 TYR A O 1
ATOM 782 N N . LEU A 1 97 ? 3.806 -3.475 12.550 1.00 93.94 97 LEU A N 1
ATOM 783 C CA . LEU A 1 97 ? 4.923 -4.406 12.389 1.00 93.94 97 LEU A CA 1
ATOM 784 C C . LEU A 1 97 ? 4.872 -5.137 11.047 1.00 93.94 97 LEU A C 1
ATOM 786 O O . LEU A 1 97 ? 5.916 -5.279 10.412 1.00 93.94 97 LEU A O 1
ATOM 790 N N . ASN A 1 98 ? 3.684 -5.539 10.594 1.00 93.12 98 ASN A N 1
ATOM 791 C CA . ASN A 1 98 ? 3.513 -6.146 9.277 1.00 93.12 98 ASN A CA 1
ATOM 792 C C . ASN A 1 98 ? 3.900 -5.176 8.164 1.00 93.12 98 ASN A C 1
ATOM 794 O O . ASN A 1 98 ? 4.796 -5.495 7.394 1.00 93.12 98 ASN A O 1
ATOM 798 N N . LEU A 1 99 ? 3.328 -3.967 8.132 1.00 94.38 99 LEU A N 1
ATOM 799 C CA . LEU A 1 99 ? 3.679 -2.965 7.118 1.00 94.38 99 LEU A CA 1
ATOM 800 C C . LEU A 1 99 ? 5.179 -2.639 7.130 1.00 94.38 99 LEU A C 1
ATOM 802 O O . LEU A 1 99 ? 5.803 -2.517 6.079 1.00 94.38 99 LEU A O 1
ATOM 806 N N . LEU A 1 100 ? 5.782 -2.528 8.317 1.00 93.50 100 LEU A N 1
ATOM 807 C CA . LEU A 1 100 ? 7.216 -2.284 8.458 1.00 93.50 100 LEU A CA 1
ATOM 808 C C . LEU A 1 100 ? 8.055 -3.456 7.932 1.00 93.50 100 LEU A C 1
ATOM 810 O O . LEU A 1 100 ? 9.090 -3.233 7.303 1.00 93.50 100 LEU A O 1
ATOM 814 N N . SER A 1 101 ? 7.618 -4.692 8.176 1.00 91.44 101 SER A N 1
ATOM 815 C CA . SER A 1 101 ? 8.257 -5.896 7.648 1.00 91.44 101 SER A CA 1
ATOM 816 C C . SER A 1 101 ? 8.132 -5.966 6.128 1.00 91.44 101 SER A C 1
ATOM 818 O O . SER A 1 101 ? 9.140 -6.151 5.449 1.00 91.44 101 SER A O 1
ATOM 820 N N . THR A 1 102 ? 6.935 -5.755 5.583 1.00 90.44 102 THR A N 1
ATOM 821 C CA . THR A 1 102 ? 6.681 -5.805 4.140 1.00 90.44 102 THR A CA 1
ATOM 822 C C . THR A 1 102 ? 7.475 -4.728 3.403 1.00 90.44 102 THR A C 1
ATOM 824 O O . THR A 1 102 ? 8.191 -5.038 2.456 1.00 90.44 102 THR A O 1
ATOM 827 N N . ASN A 1 103 ? 7.493 -3.490 3.908 1.00 89.31 103 ASN A N 1
ATOM 828 C CA . ASN A 1 103 ? 8.323 -2.417 3.347 1.00 89.31 103 ASN A CA 1
ATOM 829 C C . ASN A 1 103 ? 9.830 -2.717 3.398 1.00 89.31 103 ASN A C 1
ATOM 831 O O . ASN A 1 103 ? 10.590 -2.182 2.597 1.00 89.31 103 ASN A O 1
ATOM 835 N N . LYS A 1 104 ? 10.286 -3.542 4.348 1.00 88.25 104 LYS A N 1
ATOM 836 C CA . LYS A 1 104 ? 11.697 -3.933 4.458 1.00 88.25 104 LYS A CA 1
ATOM 837 C C . LYS A 1 104 ? 12.060 -5.086 3.522 1.00 88.25 104 LYS A C 1
ATOM 839 O O . LYS A 1 104 ? 13.172 -5.108 3.005 1.00 88.25 104 LYS A O 1
ATOM 844 N N . ILE A 1 105 ? 11.165 -6.059 3.366 1.00 86.19 105 ILE A N 1
ATOM 845 C CA . ILE A 1 105 ? 11.365 -7.218 2.485 1.00 86.19 105 ILE A CA 1
ATOM 846 C C . ILE A 1 105 ? 11.244 -6.793 1.015 1.00 86.19 105 ILE A C 1
ATOM 848 O O . ILE A 1 105 ? 11.986 -7.295 0.175 1.00 86.19 105 ILE A O 1
ATOM 852 N N . GLY A 1 106 ? 10.367 -5.829 0.732 1.00 79.00 106 GLY A N 1
ATOM 853 C CA . GLY A 1 106 ? 10.058 -5.353 -0.610 1.00 79.00 106 GLY A CA 1
ATOM 854 C C . GLY A 1 106 ? 8.761 -5.951 -1.154 1.00 79.00 106 GLY A C 1
ATOM 855 O O . GLY A 1 106 ? 8.160 -6.848 -0.564 1.00 79.00 106 GLY A O 1
ATOM 856 N N . ILE A 1 107 ? 8.322 -5.414 -2.290 1.00 85.44 107 ILE A N 1
ATOM 857 C CA . ILE A 1 107 ? 7.098 -5.830 -2.984 1.00 85.44 107 ILE A CA 1
ATOM 858 C C . ILE A 1 107 ? 7.335 -7.158 -3.700 1.00 85.44 107 ILE A C 1
ATOM 860 O O . ILE A 1 107 ? 8.399 -7.368 -4.292 1.00 85.44 107 ILE A O 1
ATOM 864 N N . ASN A 1 108 ? 6.333 -8.037 -3.659 1.00 76.88 108 ASN A N 1
ATOM 865 C CA . ASN A 1 108 ? 6.360 -9.305 -4.377 1.00 76.88 108 ASN A CA 1
ATOM 866 C C . ASN A 1 108 ? 6.522 -9.066 -5.894 1.00 76.88 108 ASN A C 1
ATOM 868 O O . ASN A 1 108 ? 6.191 -7.999 -6.415 1.00 76.88 108 ASN A O 1
ATOM 872 N N . GLU A 1 109 ? 7.028 -10.054 -6.635 1.00 78.38 109 GLU A N 1
ATOM 873 C CA . GLU A 1 109 ? 7.035 -9.960 -8.098 1.00 78.38 109 GLU A CA 1
ATOM 874 C C . GLU A 1 109 ? 5.614 -9.846 -8.647 1.00 78.38 109 GLU A C 1
ATOM 876 O O . GLU A 1 109 ? 5.404 -9.189 -9.664 1.00 78.38 109 GLU A O 1
ATOM 881 N N . ASP A 1 110 ? 4.632 -10.427 -7.969 1.00 86.44 110 ASP A N 1
ATOM 882 C CA . ASP A 1 110 ? 3.228 -10.214 -8.283 1.00 86.44 110 ASP A CA 1
ATOM 883 C C . ASP A 1 110 ? 2.717 -8.901 -7.666 1.00 86.44 110 ASP A C 1
ATOM 885 O O . ASP A 1 110 ? 2.447 -8.812 -6.468 1.00 86.44 110 ASP A O 1
ATOM 889 N N . ILE A 1 111 ? 2.598 -7.873 -8.509 1.00 87.81 111 ILE A N 1
ATOM 890 C CA . ILE A 1 111 ? 2.126 -6.539 -8.114 1.00 87.81 111 ILE A CA 1
ATOM 891 C C . ILE A 1 111 ? 0.642 -6.579 -7.729 1.00 87.81 111 ILE A C 1
ATOM 893 O O . ILE A 1 111 ? 0.237 -5.841 -6.836 1.00 87.81 111 ILE A O 1
ATOM 897 N N . GLU A 1 112 ? -0.163 -7.431 -8.371 1.00 88.50 112 GLU A N 1
ATOM 898 C CA . GLU A 1 112 ? -1.601 -7.516 -8.093 1.00 88.50 112 GLU A CA 1
ATOM 899 C C . GLU A 1 112 ? -1.839 -8.065 -6.683 1.00 88.50 112 GLU A C 1
ATOM 901 O O . GLU A 1 112 ? -2.582 -7.464 -5.911 1.00 88.50 112 GLU A O 1
ATOM 906 N N . ALA A 1 113 ? -1.086 -9.094 -6.284 1.00 89.75 113 ALA A N 1
ATOM 907 C CA . ALA A 1 113 ? -1.119 -9.613 -4.918 1.00 89.75 113 ALA A CA 1
ATOM 908 C C . ALA A 1 113 ? -0.760 -8.548 -3.860 1.00 89.75 113 ALA A C 1
ATOM 910 O O . ALA A 1 113 ? -1.356 -8.511 -2.783 1.00 89.75 113 ALA A O 1
ATOM 911 N N . SER A 1 114 ? 0.196 -7.660 -4.151 1.00 91.44 114 SER A N 1
ATOM 912 C CA . SER A 1 114 ? 0.549 -6.564 -3.238 1.00 91.44 114 SER A CA 1
ATOM 913 C C . SER A 1 114 ? -0.523 -5.473 -3.159 1.00 91.44 114 SER A C 1
ATOM 915 O O . SER A 1 114 ? -0.663 -4.827 -2.120 1.00 91.44 114 SER A O 1
ATOM 917 N N . ILE A 1 115 ? -1.308 -5.285 -4.220 1.00 91.38 115 ILE A N 1
ATOM 918 C CA . ILE A 1 115 ? -2.471 -4.389 -4.210 1.00 91.38 115 ILE A CA 1
ATOM 919 C C . ILE A 1 115 ? -3.601 -4.991 -3.382 1.00 91.38 115 ILE A C 1
ATOM 921 O O . ILE A 1 115 ? -4.169 -4.291 -2.548 1.00 91.38 115 ILE A O 1
ATOM 925 N N . ASP A 1 116 ? -3.877 -6.285 -3.534 1.00 91.69 116 ASP A N 1
ATOM 926 C CA . ASP A 1 116 ? -4.864 -6.978 -2.700 1.00 91.69 116 ASP A CA 1
ATOM 927 C C . ASP A 1 116 ? -4.487 -6.889 -1.210 1.00 91.69 116 ASP A C 1
ATOM 929 O O . ASP A 1 116 ? -5.331 -6.645 -0.344 1.00 91.69 116 ASP A O 1
ATOM 933 N N . GLU A 1 117 ? -3.197 -7.022 -0.890 1.00 91.81 117 GLU A N 1
ATOM 934 C CA . GLU A 1 117 ? -2.691 -6.855 0.473 1.00 91.81 117 GLU A CA 1
ATOM 935 C C . GLU A 1 117 ? -2.872 -5.417 0.994 1.00 91.81 117 GLU A C 1
ATOM 937 O O . GLU A 1 117 ? -3.276 -5.217 2.144 1.00 91.81 117 GLU A O 1
ATOM 942 N N . LEU A 1 118 ? -2.630 -4.408 0.149 1.00 93.44 118 LEU A N 1
ATOM 943 C CA . LEU A 1 118 ? -2.894 -3.004 0.473 1.00 93.44 118 LEU A CA 1
ATOM 944 C C . LEU A 1 118 ? -4.380 -2.779 0.806 1.00 93.44 118 LEU A C 1
ATOM 946 O O . LEU A 1 118 ? -4.686 -2.169 1.833 1.00 93.44 118 LEU A O 1
ATOM 950 N N . GLU A 1 119 ? -5.295 -3.314 -0.008 1.00 93.31 119 GLU A N 1
ATOM 951 C CA . GLU A 1 119 ? -6.744 -3.215 0.218 1.00 93.31 119 GLU A CA 1
ATOM 952 C C . GLU A 1 119 ? -7.149 -3.861 1.559 1.00 93.31 119 GLU A C 1
ATOM 954 O O . GLU A 1 119 ? -7.971 -3.313 2.305 1.00 93.31 119 GLU A O 1
ATOM 959 N N . ILE A 1 120 ? -6.526 -4.989 1.929 1.00 93.88 120 ILE A N 1
ATOM 960 C CA . ILE A 1 120 ? -6.727 -5.634 3.237 1.00 93.88 120 ILE A CA 1
ATOM 961 C C . ILE A 1 120 ? -6.283 -4.709 4.377 1.00 93.88 120 ILE A C 1
ATOM 963 O O . ILE A 1 120 ? -7.022 -4.534 5.354 1.00 93.88 120 ILE A O 1
ATOM 967 N N . TYR A 1 121 ? -5.102 -4.094 4.273 1.00 94.12 121 TYR A N 1
ATOM 968 C CA . TYR A 1 121 ? -4.609 -3.170 5.295 1.00 94.12 121 TYR A CA 1
ATOM 969 C C . TYR A 1 121 ? -5.523 -1.954 5.462 1.00 94.12 121 TYR A C 1
ATOM 971 O O . TYR A 1 121 ? -5.875 -1.596 6.590 1.00 94.12 121 TYR A O 1
ATOM 979 N N . GLU A 1 122 ? -5.979 -1.359 4.364 1.00 94.31 122 GLU A N 1
ATOM 980 C CA . GLU A 1 122 ? -6.914 -0.231 4.386 1.00 94.31 122 GLU A CA 1
ATOM 981 C C . GLU A 1 122 ? -8.262 -0.601 5.009 1.00 94.31 122 GLU A C 1
ATOM 983 O O . GLU A 1 122 ? -8.804 0.148 5.834 1.00 94.31 122 GLU A O 1
ATOM 988 N N . ALA A 1 123 ? -8.783 -1.787 4.685 1.00 93.94 123 ALA A N 1
ATOM 989 C CA . ALA A 1 123 ? -10.008 -2.302 5.277 1.00 93.94 123 ALA A CA 1
ATOM 990 C C . ALA A 1 123 ? -9.875 -2.474 6.799 1.00 93.94 123 ALA A C 1
ATOM 992 O O . ALA A 1 123 ? -10.785 -2.088 7.540 1.00 93.94 123 ALA A O 1
ATOM 993 N N . ILE A 1 124 ? -8.741 -2.996 7.284 1.00 92.19 124 ILE A N 1
ATOM 994 C CA . ILE A 1 124 ? -8.458 -3.137 8.722 1.00 92.19 124 ILE A CA 1
ATOM 995 C C . ILE A 1 124 ? -8.384 -1.759 9.391 1.00 92.19 124 ILE A C 1
ATOM 997 O O . ILE A 1 124 ? -9.050 -1.543 10.407 1.00 92.19 124 ILE A O 1
ATOM 1001 N N . ILE A 1 125 ? -7.648 -0.806 8.807 1.00 92.62 125 ILE A N 1
ATOM 1002 C CA . ILE A 1 125 ? -7.517 0.566 9.332 1.00 92.62 125 ILE A CA 1
ATOM 1003 C C . ILE A 1 125 ? -8.888 1.219 9.483 1.00 92.62 125 ILE A C 1
ATOM 1005 O O . ILE A 1 125 ? -9.198 1.776 10.540 1.00 92.62 125 ILE A O 1
ATOM 1009 N N . LYS A 1 126 ? -9.730 1.112 8.450 1.00 92.19 126 LYS A N 1
ATOM 1010 C CA . LYS A 1 126 ? -11.081 1.677 8.449 1.00 92.19 126 LYS A CA 1
ATOM 1011 C C . LYS A 1 126 ? -11.985 0.989 9.468 1.00 92.19 126 LYS A C 1
ATOM 1013 O O . LYS A 1 126 ? -12.659 1.668 10.239 1.00 92.19 126 LYS A O 1
ATOM 1018 N N . LYS A 1 127 ? -11.987 -0.347 9.504 1.00 91.12 127 LYS A N 1
ATOM 1019 C CA . LYS A 1 127 ? -12.820 -1.143 10.418 1.00 91.12 127 LYS A CA 1
ATOM 1020 C C . LYS A 1 127 ? -12.496 -0.865 11.886 1.00 91.12 127 LYS A C 1
ATOM 1022 O O . LYS A 1 127 ? -13.410 -0.796 12.703 1.00 91.12 127 LYS A O 1
ATOM 1027 N N . HIS A 1 128 ? -11.218 -0.686 12.208 1.00 87.06 128 HIS A N 1
ATOM 1028 C CA . HIS A 1 128 ? -10.744 -0.467 13.575 1.00 87.06 128 HIS A CA 1
ATOM 1029 C C . HIS A 1 128 ? -10.519 1.016 13.917 1.00 87.06 128 HIS A C 1
ATOM 1031 O O . HIS A 1 128 ? -10.079 1.330 15.019 1.00 87.06 128 HIS A O 1
ATOM 1037 N N . SER A 1 129 ? -10.858 1.942 13.009 1.00 88.50 129 SER A N 1
ATOM 1038 C CA . SER A 1 129 ? -10.685 3.392 13.199 1.00 88.50 129 SER A CA 1
ATOM 1039 C C . SER A 1 129 ? -9.263 3.779 13.636 1.00 88.50 129 SER A C 1
ATOM 1041 O O . SER A 1 129 ? -9.069 4.645 14.491 1.00 88.50 129 SER A O 1
ATOM 1043 N N . ILE A 1 130 ? -8.250 3.128 13.057 1.00 89.38 130 ILE A N 1
ATOM 1044 C CA . ILE A 1 130 ? -6.846 3.345 13.417 1.00 89.38 130 ILE A CA 1
ATOM 1045 C C . ILE A 1 130 ? -6.401 4.715 12.890 1.00 89.38 130 ILE A C 1
ATOM 1047 O O . ILE A 1 130 ? -6.260 4.932 11.687 1.00 89.38 130 ILE A O 1
ATOM 1051 N N . SER A 1 131 ? -6.161 5.663 13.796 1.00 88.81 131 SER A N 1
ATOM 1052 C CA . SER A 1 131 ? -5.726 7.024 13.455 1.00 88.81 131 SER A CA 1
ATOM 1053 C C . SER A 1 131 ? -4.219 7.253 13.598 1.00 88.81 131 SER A C 1
ATOM 1055 O O . SER A 1 131 ? -3.760 8.372 13.364 1.00 88.81 131 SER A O 1
ATOM 1057 N N . ASP A 1 132 ? -3.466 6.222 13.987 1.00 91.81 132 ASP A N 1
ATOM 1058 C CA . ASP A 1 132 ? -2.034 6.294 14.279 1.00 91.81 132 ASP A CA 1
ATOM 1059 C C . ASP A 1 132 ? -1.217 6.771 13.064 1.00 91.81 132 ASP A C 1
ATOM 1061 O O . ASP A 1 132 ? -1.341 6.248 11.953 1.00 91.81 132 ASP A O 1
ATOM 1065 N N . SER A 1 133 ? -0.377 7.788 13.274 1.00 92.81 133 SER A N 1
ATOM 1066 C CA . SER A 1 133 ? 0.403 8.411 12.203 1.00 92.81 133 SER A CA 1
ATOM 1067 C C . SER A 1 133 ? 1.526 7.514 11.683 1.00 92.81 133 SER A C 1
ATOM 1069 O O . SER A 1 133 ? 1.851 7.581 10.496 1.00 92.81 133 SER A O 1
ATOM 1071 N N . LYS A 1 134 ? 2.101 6.647 12.525 1.00 93.81 134 LYS A N 1
ATOM 1072 C CA . LYS A 1 134 ? 3.155 5.708 12.125 1.00 93.81 134 LYS A CA 1
ATOM 1073 C C . LYS A 1 134 ? 2.595 4.638 11.201 1.00 93.81 134 LYS A C 1
ATOM 1075 O O . LYS A 1 134 ? 3.210 4.369 10.173 1.00 93.81 134 LYS A O 1
ATOM 1080 N N . VAL A 1 135 ? 1.422 4.086 11.520 1.00 94.25 135 VAL A N 1
ATOM 1081 C CA . VAL A 1 135 ? 0.713 3.141 10.637 1.00 94.25 135 VAL A CA 1
ATOM 1082 C C . VAL A 1 135 ? 0.433 3.790 9.283 1.00 94.25 135 VAL A C 1
ATOM 1084 O O . VAL A 1 135 ? 0.813 3.236 8.256 1.00 94.25 135 VAL A O 1
ATOM 1087 N N . LYS A 1 136 ? -0.137 5.004 9.273 1.00 93.31 136 LYS A N 1
ATOM 1088 C CA . LYS A 1 136 ? -0.403 5.751 8.030 1.00 93.31 136 LYS A CA 1
ATOM 1089 C C . LYS A 1 136 ? 0.860 5.989 7.205 1.00 93.31 136 LYS A C 1
ATOM 1091 O O . LYS A 1 136 ? 0.854 5.785 6.001 1.00 93.31 136 LYS A O 1
ATOM 1096 N N . THR A 1 137 ? 1.958 6.362 7.860 1.00 94.06 137 THR A N 1
ATOM 1097 C CA . THR A 1 137 ? 3.246 6.591 7.187 1.00 94.06 137 THR A CA 1
ATOM 1098 C C . THR A 1 137 ? 3.776 5.314 6.539 1.00 94.06 137 THR A C 1
ATOM 1100 O O . THR A 1 137 ? 4.309 5.358 5.435 1.00 94.06 137 THR A O 1
ATOM 1103 N N . GLN A 1 138 ? 3.654 4.170 7.214 1.00 94.81 138 GLN A N 1
ATOM 1104 C CA . GLN A 1 138 ? 4.096 2.895 6.652 1.00 94.81 138 GLN A CA 1
ATOM 1105 C C . GLN A 1 138 ? 3.195 2.426 5.507 1.00 94.81 138 GLN A C 1
ATOM 1107 O O . GLN A 1 138 ? 3.704 1.870 4.539 1.00 94.81 138 GLN A O 1
ATOM 1112 N N . LEU A 1 139 ? 1.891 2.699 5.578 1.00 94.38 139 LEU A N 1
ATOM 1113 C CA . LEU A 1 139 ? 0.965 2.427 4.481 1.00 94.38 139 LEU A CA 1
ATOM 1114 C C . LEU A 1 139 ? 1.318 3.253 3.235 1.00 94.38 139 LEU A C 1
ATOM 1116 O O . LEU A 1 139 ? 1.423 2.695 2.151 1.00 94.38 139 LEU A O 1
ATOM 1120 N N . GLU A 1 140 ? 1.588 4.551 3.390 1.00 92.06 140 GLU A N 1
ATOM 1121 C CA . GLU A 1 140 ? 2.028 5.416 2.281 1.00 92.06 140 GLU A CA 1
ATOM 1122 C C . GLU A 1 140 ? 3.344 4.936 1.658 1.00 92.06 140 GLU A C 1
ATOM 1124 O O . GLU A 1 140 ? 3.484 4.867 0.440 1.00 92.06 140 GLU A O 1
ATOM 1129 N N . LYS A 1 141 ? 4.304 4.504 2.484 1.00 91.81 141 LYS A N 1
ATOM 1130 C CA . LYS A 1 141 ? 5.531 3.872 1.976 1.00 91.81 141 LYS A CA 1
ATOM 1131 C C . LYS A 1 141 ? 5.247 2.596 1.188 1.00 91.81 141 LYS A C 1
ATOM 1133 O O . LYS A 1 141 ? 5.916 2.353 0.186 1.00 91.81 141 LYS A O 1
ATOM 1138 N N . TYR A 1 142 ? 4.267 1.807 1.622 1.00 92.81 142 TYR A N 1
ATOM 1139 C CA . TYR A 1 142 ? 3.881 0.581 0.931 1.00 92.81 142 TYR A CA 1
ATOM 1140 C C . TYR A 1 142 ? 3.270 0.890 -0.438 1.00 92.81 142 TYR A C 1
ATOM 1142 O O . TYR A 1 142 ? 3.711 0.338 -1.442 1.00 92.81 142 TYR A O 1
ATOM 1150 N N . ARG A 1 143 ? 2.361 1.871 -0.499 1.00 91.81 143 ARG A N 1
ATOM 1151 C CA . ARG A 1 143 ? 1.780 2.405 -1.741 1.00 91.81 143 ARG A CA 1
ATOM 1152 C C . ARG A 1 143 ? 2.852 2.841 -2.744 1.00 91.81 143 ARG A C 1
ATOM 1154 O O . ARG A 1 143 ? 2.847 2.385 -3.886 1.00 91.81 143 ARG 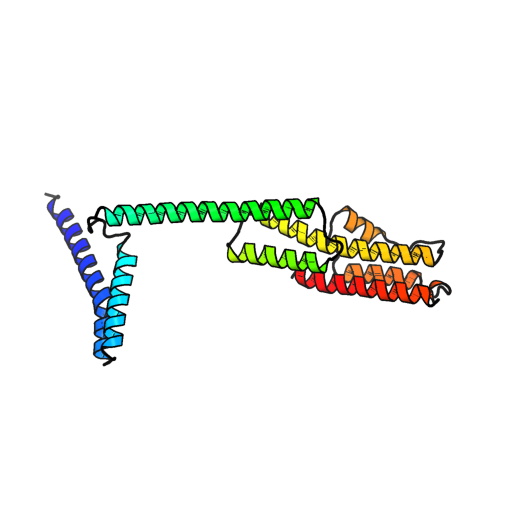A O 1
ATOM 1161 N N . ILE A 1 144 ? 3.805 3.665 -2.297 1.00 89.62 144 ILE A N 1
ATOM 1162 C CA . ILE A 1 144 ? 4.935 4.118 -3.124 1.00 89.62 144 ILE A CA 1
ATOM 1163 C C . ILE A 1 144 ? 5.749 2.921 -3.614 1.00 89.62 144 ILE A C 1
ATOM 1165 O O . ILE A 1 144 ? 6.042 2.823 -4.799 1.00 89.62 144 ILE A O 1
ATOM 1169 N N . SER A 1 145 ? 6.063 1.976 -2.726 1.00 90.06 145 SER A N 1
ATOM 1170 C CA . SER A 1 145 ? 6.877 0.807 -3.067 1.00 90.06 145 SER A CA 1
ATOM 1171 C C . SER A 1 145 ? 6.235 -0.054 -4.163 1.00 90.06 145 SER A C 1
ATOM 1173 O O . SER A 1 145 ? 6.942 -0.520 -5.057 1.00 90.06 145 SER A O 1
ATOM 1175 N N . ILE A 1 146 ? 4.906 -0.235 -4.147 1.00 91.38 146 ILE A N 1
ATOM 1176 C CA . ILE A 1 146 ? 4.162 -0.971 -5.191 1.00 91.38 146 ILE A CA 1
ATOM 1177 C C . ILE A 1 146 ? 4.320 -0.290 -6.559 1.00 91.38 146 ILE A C 1
ATOM 1179 O O . ILE A 1 146 ? 4.612 -0.944 -7.568 1.00 91.38 146 ILE A O 1
ATOM 1183 N N . LEU A 1 147 ? 4.166 1.035 -6.598 1.00 90.38 147 LEU A N 1
ATOM 1184 C CA . LEU A 1 147 ? 4.312 1.814 -7.827 1.00 90.38 147 LEU A CA 1
ATOM 1185 C C . LEU A 1 147 ? 5.765 1.837 -8.317 1.00 90.38 147 LEU A C 1
ATOM 1187 O O . LEU A 1 147 ? 6.006 1.615 -9.504 1.00 90.38 147 LEU A O 1
ATOM 1191 N N . SER A 1 148 ? 6.737 2.001 -7.418 1.00 88.06 148 SER A N 1
ATOM 1192 C CA . SER A 1 148 ? 8.163 1.908 -7.748 1.00 88.06 148 SER A CA 1
ATOM 1193 C C . SER A 1 148 ? 8.508 0.550 -8.354 1.00 88.06 148 SER A C 1
ATOM 1195 O O . SER A 1 148 ? 9.188 0.492 -9.377 1.00 88.06 148 SER A O 1
ATOM 1197 N N . LYS A 1 149 ? 7.961 -0.548 -7.813 1.00 88.50 149 LYS A N 1
ATOM 1198 C CA . LYS A 1 149 ? 8.184 -1.892 -8.362 1.00 88.50 149 LYS A CA 1
ATOM 1199 C C . LYS A 1 149 ? 7.655 -2.045 -9.787 1.00 88.50 149 LYS A C 1
ATOM 1201 O O . LYS A 1 149 ? 8.256 -2.728 -10.616 1.00 88.50 149 LYS A O 1
ATOM 1206 N N . SER A 1 150 ? 6.535 -1.397 -10.081 1.00 89.06 150 SER A N 1
ATOM 1207 C CA . SER A 1 150 ? 5.963 -1.363 -11.426 1.00 89.06 150 SER A CA 1
ATOM 1208 C C . SER A 1 150 ? 6.881 -0.612 -12.402 1.00 89.06 150 SER A C 1
ATOM 1210 O O . SER A 1 150 ? 7.124 -1.095 -13.507 1.00 89.06 150 SER A O 1
ATOM 1212 N N . ILE A 1 151 ? 7.466 0.513 -11.975 1.00 89.00 151 ILE A N 1
ATOM 1213 C CA . ILE A 1 151 ? 8.441 1.279 -12.772 1.00 89.00 151 ILE A CA 1
ATOM 1214 C C . ILE A 1 151 ? 9.721 0.469 -13.001 1.00 89.00 151 ILE A C 1
ATOM 1216 O O . ILE A 1 151 ? 10.207 0.418 -14.128 1.00 89.00 151 ILE A O 1
ATOM 1220 N N . GLU A 1 152 ? 10.244 -0.221 -11.982 1.00 88.19 152 GLU A N 1
ATOM 1221 C CA . GLU A 1 152 ? 11.414 -1.102 -12.130 1.00 88.19 152 GLU A CA 1
ATOM 1222 C C . GLU A 1 152 ? 11.217 -2.132 -13.252 1.00 88.19 152 GLU A C 1
ATOM 1224 O O . GLU A 1 152 ? 12.125 -2.360 -14.053 1.00 88.19 152 GLU A O 1
ATOM 1229 N N . LYS A 1 153 ? 10.021 -2.730 -13.353 1.00 88.44 153 LYS A N 1
ATOM 1230 C CA . LYS A 1 153 ? 9.702 -3.679 -14.431 1.00 88.44 153 LYS A CA 1
ATOM 1231 C C . LYS A 1 153 ? 9.698 -3.020 -15.809 1.00 88.44 153 LYS A C 1
ATOM 1233 O O . LYS A 1 153 ? 10.218 -3.607 -16.755 1.00 88.44 153 LYS A O 1
ATOM 1238 N N . ILE A 1 154 ? 9.148 -1.811 -15.920 1.00 89.00 154 ILE A N 1
ATOM 1239 C CA . ILE A 1 154 ? 9.155 -1.025 -17.164 1.00 89.00 154 ILE A CA 1
ATOM 1240 C C . ILE A 1 154 ? 10.599 -0.730 -17.587 1.00 89.00 154 ILE A C 1
ATOM 1242 O O . ILE A 1 154 ? 10.966 -0.984 -18.732 1.00 89.00 154 ILE A O 1
ATOM 1246 N N . VAL A 1 155 ? 11.446 -0.281 -16.657 1.00 88.25 155 VAL A N 1
ATOM 1247 C CA . VAL A 1 155 ? 12.868 -0.002 -16.918 1.00 88.25 155 VAL A CA 1
ATOM 1248 C C . VAL A 1 155 ? 13.622 -1.255 -17.336 1.00 88.25 155 VAL A C 1
ATOM 1250 O O . VAL A 1 155 ? 14.395 -1.213 -18.290 1.00 88.25 155 VAL A O 1
ATOM 1253 N N . ALA A 1 156 ? 13.387 -2.385 -16.665 1.00 87.00 156 ALA A N 1
ATOM 1254 C CA . ALA A 1 156 ? 13.991 -3.654 -17.054 1.00 87.00 156 ALA A CA 1
ATOM 1255 C C . ALA A 1 156 ? 13.640 -4.009 -18.508 1.00 87.00 156 ALA A C 1
ATOM 1257 O O . ALA A 1 156 ? 14.517 -4.400 -19.274 1.00 87.00 156 ALA A O 1
ATOM 1258 N N . LYS A 1 157 ? 12.386 -3.786 -18.924 1.00 86.00 157 LYS A N 1
ATOM 1259 C CA . LYS A 1 157 ? 11.955 -4.017 -20.310 1.00 86.00 157 LYS A CA 1
ATOM 1260 C C . LYS A 1 157 ? 12.552 -3.024 -21.302 1.00 86.00 157 LYS A C 1
ATOM 1262 O O . LYS A 1 157 ? 12.934 -3.432 -22.394 1.00 86.00 157 LYS A O 1
ATOM 1267 N N . MET A 1 158 ? 12.685 -1.754 -20.930 1.00 85.69 158 MET A N 1
ATOM 1268 C CA . MET A 1 158 ? 13.397 -0.762 -21.742 1.00 85.69 158 MET A CA 1
ATOM 1269 C C . MET A 1 158 ? 14.863 -1.160 -21.960 1.00 85.69 158 MET A C 1
ATOM 1271 O O . MET A 1 158 ? 15.355 -1.102 -23.084 1.00 85.69 158 MET A O 1
ATOM 1275 N N . ASN A 1 159 ? 15.544 -1.643 -20.919 1.00 84.38 159 ASN A N 1
ATOM 1276 C CA . ASN A 1 159 ? 16.919 -2.131 -21.034 1.00 84.38 159 ASN A CA 1
ATOM 1277 C C . ASN A 1 159 ? 17.012 -3.403 -21.899 1.00 84.38 159 ASN A C 1
ATOM 1279 O O . ASN A 1 159 ? 17.935 -3.521 -22.702 1.00 84.38 159 ASN A O 1
ATOM 1283 N N . ASP A 1 160 ? 16.052 -4.333 -21.790 1.00 83.19 160 ASP A N 1
ATOM 1284 C CA . ASP A 1 160 ? 15.978 -5.512 -22.671 1.00 83.19 160 ASP A CA 1
ATOM 1285 C C . ASP A 1 160 ? 15.886 -5.092 -24.153 1.00 83.19 160 ASP A C 1
ATOM 1287 O O . 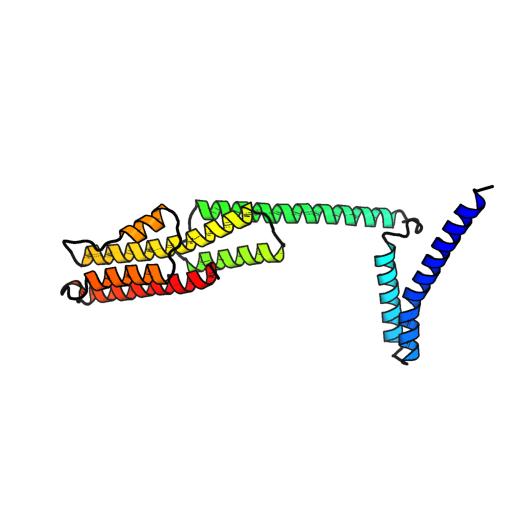ASP A 1 160 ? 16.572 -5.657 -25.009 1.00 83.19 160 ASP A O 1
ATOM 1291 N N . ILE A 1 161 ? 15.068 -4.073 -24.456 1.00 79.31 161 ILE A N 1
ATOM 1292 C CA . ILE A 1 161 ? 14.937 -3.503 -25.807 1.00 79.31 161 ILE A CA 1
ATOM 1293 C C . ILE A 1 161 ? 16.266 -2.898 -26.258 1.00 79.31 161 ILE A C 1
ATOM 1295 O O . ILE A 1 161 ? 16.749 -3.240 -27.336 1.00 79.31 161 ILE A O 1
ATOM 1299 N N . GLU A 1 162 ? 16.884 -2.048 -25.437 1.00 80.19 162 GLU A N 1
ATOM 1300 C CA . GLU A 1 162 ? 18.163 -1.399 -25.751 1.00 80.19 162 GLU A CA 1
ATOM 1301 C C . GLU A 1 162 ? 19.250 -2.423 -26.118 1.00 80.19 162 GLU A C 1
ATOM 1303 O O . GLU A 1 162 ? 19.912 -2.291 -27.152 1.00 80.19 162 GLU A O 1
ATOM 1308 N N . LEU A 1 163 ? 19.379 -3.487 -25.318 1.00 78.06 163 LEU A N 1
ATOM 1309 C CA . LEU A 1 163 ? 20.329 -4.573 -25.567 1.00 78.06 163 LEU A CA 1
ATOM 1310 C C . LEU A 1 163 ? 20.044 -5.312 -26.881 1.00 78.06 163 LEU A C 1
ATOM 1312 O O . LEU A 1 163 ? 20.978 -5.740 -27.559 1.00 78.06 163 LEU A O 1
ATOM 1316 N N . SER A 1 164 ? 18.770 -5.460 -27.251 1.00 74.25 164 SER A N 1
ATOM 1317 C CA . SER A 1 164 ? 18.367 -6.167 -28.472 1.00 74.25 164 SER A CA 1
ATOM 1318 C C . SER A 1 164 ? 18.598 -5.365 -29.757 1.00 74.25 164 SER A C 1
ATOM 1320 O O . SER A 1 164 ? 18.867 -5.953 -30.804 1.00 74.25 164 SER A O 1
ATOM 1322 N N . VAL A 1 165 ? 18.525 -4.032 -29.688 1.00 72.56 165 VAL A N 1
ATOM 1323 C CA . VAL A 1 165 ? 18.612 -3.147 -30.864 1.00 72.56 165 VAL A CA 1
ATOM 1324 C C . VAL A 1 165 ? 20.067 -2.753 -31.189 1.00 72.56 165 VAL A C 1
ATOM 1326 O O . VAL A 1 165 ? 20.324 -2.209 -32.260 1.00 72.56 165 VAL A O 1
ATOM 1329 N N . VAL A 1 166 ? 21.036 -3.072 -30.313 1.00 65.75 166 VAL A N 1
ATOM 1330 C CA . VAL A 1 166 ? 22.486 -2.802 -30.479 1.00 65.75 166 VAL A CA 1
ATOM 1331 C C . VAL A 1 166 ? 22.744 -1.354 -30.935 1.00 65.75 166 VAL A C 1
ATOM 1333 O O . VAL A 1 166 ? 23.462 -1.082 -31.898 1.00 65.75 166 VAL A O 1
ATOM 1336 N N . SER A 1 167 ? 22.102 -0.402 -30.257 1.00 62.34 167 SER A N 1
ATOM 1337 C CA . SER A 1 167 ? 22.246 1.028 -30.544 1.00 62.34 167 SER A CA 1
ATOM 1338 C C . SER A 1 167 ? 23.557 1.587 -29.980 1.00 62.34 167 SER A C 1
ATOM 1340 O O . SER A 1 167 ? 23.980 1.224 -28.885 1.00 62.34 167 SER A O 1
ATOM 1342 N N . THR A 1 168 ? 24.185 2.527 -30.695 1.00 60.59 168 THR A N 1
ATOM 1343 C CA . THR A 1 168 ? 25.344 3.296 -30.200 1.00 60.59 168 THR A CA 1
ATOM 1344 C C . THR A 1 168 ? 24.954 4.472 -29.301 1.00 60.59 168 THR A C 1
ATOM 1346 O O . THR A 1 168 ? 25.832 5.089 -28.698 1.00 60.59 168 THR A O 1
ATOM 1349 N N . SER A 1 169 ? 23.665 4.818 -29.219 1.00 69.88 169 SER A N 1
ATOM 1350 C CA . SER A 1 169 ? 23.151 5.888 -28.359 1.00 69.88 169 SER A CA 1
ATOM 1351 C C . SER A 1 169 ? 21.952 5.418 -27.533 1.00 69.88 169 SER A C 1
ATOM 1353 O O . SER A 1 169 ? 20.973 4.884 -28.066 1.00 69.88 169 SER A O 1
ATOM 1355 N N . ARG A 1 170 ? 22.046 5.635 -26.218 1.00 70.88 170 ARG A N 1
ATOM 1356 C CA . ARG A 1 170 ? 20.995 5.340 -25.242 1.00 70.88 170 ARG A CA 1
ATOM 1357 C C . ARG A 1 170 ? 19.997 6.505 -25.188 1.00 70.88 170 ARG A C 1
ATOM 1359 O O . ARG A 1 170 ? 20.449 7.654 -25.173 1.00 70.88 170 ARG A O 1
ATOM 1366 N N . PRO A 1 171 ? 18.677 6.248 -25.171 1.00 76.12 171 PRO A N 1
ATOM 1367 C CA . PRO A 1 171 ? 17.689 7.290 -24.911 1.00 76.12 171 PRO A CA 1
ATOM 1368 C C . PRO A 1 171 ? 17.897 7.903 -23.519 1.00 76.12 171 PRO A C 1
ATOM 1370 O O . PRO A 1 171 ? 18.456 7.271 -22.623 1.00 76.12 171 PRO A O 1
ATOM 1373 N N . ASP A 1 172 ? 17.456 9.146 -23.331 1.00 79.44 172 ASP A N 1
ATOM 1374 C CA . ASP A 1 172 ? 17.559 9.816 -22.034 1.00 79.44 172 ASP A CA 1
ATOM 1375 C C . ASP A 1 172 ? 16.634 9.151 -21.001 1.00 79.44 172 ASP A C 1
ATOM 1377 O O . ASP A 1 172 ? 15.410 9.180 -21.130 1.00 79.44 172 ASP A O 1
ATOM 1381 N N . MET A 1 173 ? 17.245 8.555 -19.976 1.00 81.12 173 MET A N 1
ATOM 1382 C CA . MET A 1 173 ? 16.575 7.861 -18.871 1.00 81.12 173 MET A CA 1
ATOM 1383 C C . MET A 1 173 ? 16.693 8.622 -17.542 1.00 81.12 173 MET A C 1
ATOM 1385 O O . MET A 1 173 ? 16.264 8.116 -16.504 1.00 81.12 173 MET A O 1
ATOM 1389 N N . SER A 1 174 ? 17.255 9.836 -17.557 1.00 81.81 174 SER A N 1
ATOM 1390 C CA . SER A 1 174 ? 17.607 10.597 -16.351 1.00 81.81 174 SER A CA 1
ATOM 1391 C C . SER A 1 174 ? 16.423 10.835 -15.412 1.00 81.81 174 SER A C 1
ATOM 1393 O O . SER A 1 174 ? 16.573 10.712 -14.198 1.00 81.81 174 SER A O 1
ATOM 1395 N N . LEU A 1 175 ? 15.233 11.105 -15.959 1.00 79.75 175 LEU A N 1
ATOM 1396 C CA . LEU A 1 175 ? 14.019 11.309 -15.166 1.00 79.75 175 LEU A CA 1
ATOM 1397 C C . LEU A 1 175 ? 13.602 10.033 -14.420 1.00 79.75 175 LEU A C 1
ATOM 1399 O O . LEU A 1 175 ? 13.283 10.094 -13.236 1.00 79.75 175 LEU A O 1
ATOM 1403 N N . ILE A 1 176 ? 13.651 8.866 -15.076 1.00 82.56 176 ILE A N 1
ATOM 1404 C CA . ILE A 1 176 ? 13.302 7.600 -14.416 1.00 82.56 176 ILE A CA 1
ATOM 1405 C C . ILE A 1 176 ? 14.337 7.230 -13.356 1.00 82.56 176 ILE A C 1
ATOM 1407 O O . ILE A 1 176 ? 13.969 6.850 -12.244 1.00 82.56 176 ILE A O 1
ATOM 1411 N N . GLU A 1 177 ? 15.622 7.370 -13.677 1.00 82.06 177 GLU A N 1
ATOM 1412 C CA . GLU A 1 177 ? 16.704 7.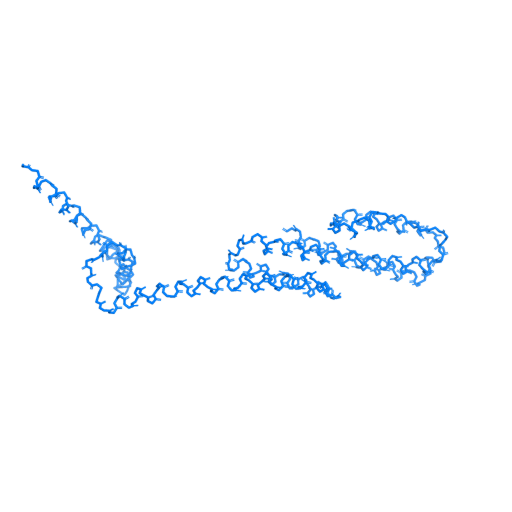104 -12.728 1.00 82.06 177 GLU A CA 1
ATOM 1413 C C . GLU A 1 177 ? 16.605 8.026 -11.502 1.00 82.06 177 GLU A C 1
ATOM 1415 O O . GLU A 1 177 ? 16.779 7.571 -10.371 1.00 82.06 177 GLU A O 1
ATOM 1420 N N . TYR A 1 178 ? 16.260 9.302 -11.695 1.00 81.81 178 TYR A N 1
ATOM 1421 C CA . TYR A 1 178 ? 16.023 10.242 -10.603 1.00 81.81 178 TYR A CA 1
ATOM 1422 C C . TYR A 1 178 ? 14.862 9.799 -9.702 1.00 81.81 178 TYR A C 1
ATOM 1424 O O . TYR A 1 178 ? 15.051 9.690 -8.489 1.00 81.81 178 TYR A O 1
ATOM 1432 N N . CYS A 1 179 ? 13.687 9.500 -10.258 1.00 79.06 179 CYS A N 1
ATOM 1433 C CA . CYS A 1 179 ? 12.525 9.132 -9.447 1.00 79.06 179 CYS A CA 1
ATOM 1434 C C . CYS A 1 179 ? 12.723 7.800 -8.708 1.00 79.06 179 CYS A C 1
ATOM 1436 O O . CYS A 1 179 ? 12.370 7.704 -7.533 1.00 79.06 179 CYS A O 1
ATOM 1438 N N . LEU A 1 180 ? 13.351 6.799 -9.341 1.00 79.69 180 LEU A N 1
ATOM 1439 C CA . LEU A 1 180 ? 13.676 5.527 -8.682 1.00 79.69 180 LEU A CA 1
ATOM 1440 C C . LEU A 1 180 ? 14.655 5.720 -7.516 1.00 79.69 180 LEU A C 1
ATOM 1442 O O . LEU A 1 180 ? 14.452 5.156 -6.443 1.00 79.69 180 LEU A O 1
ATOM 1446 N N . ASN A 1 181 ? 15.684 6.554 -7.689 1.00 82.19 181 ASN A N 1
ATOM 1447 C CA . ASN A 1 181 ? 16.670 6.814 -6.637 1.00 82.19 181 ASN A CA 1
ATOM 1448 C C . ASN A 1 181 ? 16.101 7.621 -5.461 1.00 82.19 181 ASN A C 1
ATOM 1450 O O . ASN A 1 181 ? 16.572 7.474 -4.331 1.00 82.19 181 ASN A O 1
ATOM 1454 N N . ASN A 1 182 ? 15.100 8.467 -5.712 1.00 79.88 182 ASN A N 1
ATOM 1455 C CA . ASN A 1 182 ? 14.485 9.314 -4.688 1.00 79.88 182 ASN A CA 1
ATOM 1456 C C . ASN A 1 182 ? 13.173 8.744 -4.116 1.00 79.88 182 ASN A C 1
ATOM 1458 O O . ASN A 1 182 ? 12.619 9.335 -3.192 1.00 79.88 182 ASN A O 1
ATOM 1462 N N . ASN A 1 183 ? 12.709 7.580 -4.590 1.00 73.75 183 ASN A N 1
ATOM 1463 C CA . ASN A 1 183 ? 11.395 7.004 -4.263 1.00 73.75 183 ASN A CA 1
ATOM 1464 C C . ASN A 1 183 ? 10.231 7.972 -4.532 1.00 73.75 183 ASN A C 1
ATOM 1466 O O . ASN A 1 183 ? 9.290 8.067 -3.740 1.00 73.75 183 ASN A O 1
ATOM 1470 N N . GLU A 1 184 ? 10.311 8.705 -5.638 1.00 79.25 184 GLU A N 1
ATOM 1471 C CA . GLU A 1 184 ? 9.241 9.592 -6.082 1.00 79.25 184 GLU A CA 1
ATOM 1472 C C . GLU A 1 184 ? 8.277 8.855 -7.011 1.00 79.25 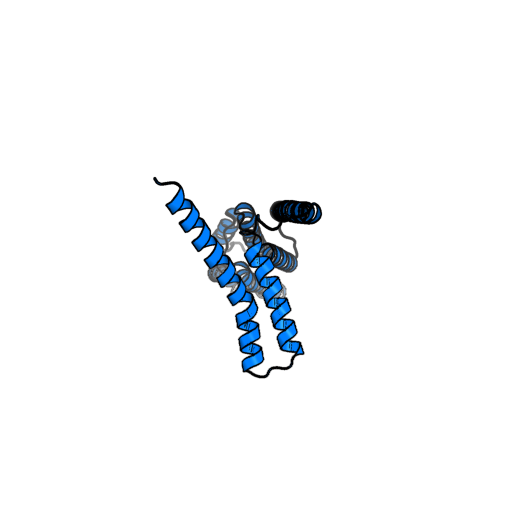184 GLU A C 1
ATOM 1474 O O . GLU A 1 184 ? 8.656 7.949 -7.759 1.00 79.25 184 GLU A O 1
ATOM 1479 N N . ILE A 1 185 ? 7.005 9.241 -6.948 1.00 81.62 185 ILE A N 1
ATOM 1480 C CA . ILE A 1 185 ? 5.954 8.655 -7.773 1.00 81.62 185 ILE A CA 1
ATOM 1481 C C . ILE A 1 185 ? 5.922 9.397 -9.105 1.00 81.62 185 ILE A C 1
ATOM 1483 O O . ILE A 1 185 ? 5.836 10.620 -9.120 1.00 81.62 185 ILE A O 1
ATOM 1487 N N . PHE A 1 186 ? 5.937 8.655 -10.210 1.00 83.06 186 PHE A N 1
ATOM 1488 C CA . PHE A 1 186 ? 5.643 9.220 -11.521 1.00 83.06 186 PHE A CA 1
ATOM 1489 C C . PHE A 1 186 ? 4.165 9.566 -11.636 1.00 83.06 186 PHE A C 1
ATOM 1491 O O . PHE A 1 186 ? 3.296 8.712 -11.458 1.00 83.06 186 PHE A O 1
ATOM 1498 N N . GLU A 1 187 ? 3.860 10.782 -12.063 1.00 86.69 187 GLU A N 1
ATOM 1499 C CA . GLU A 1 187 ? 2.524 11.027 -12.569 1.00 86.69 187 GLU A CA 1
ATOM 1500 C C . GLU A 1 187 ? 2.314 10.229 -13.874 1.00 86.69 187 GLU A C 1
ATOM 1502 O O . GLU A 1 187 ? 3.225 10.122 -14.706 1.00 86.69 187 GLU A O 1
ATOM 1507 N N . PRO A 1 188 ? 1.106 9.692 -14.138 1.00 88.06 188 PRO A N 1
ATOM 1508 C CA . PRO A 1 188 ? 0.844 8.885 -15.331 1.00 88.06 188 PRO A CA 1
ATOM 1509 C C . PRO A 1 188 ? 1.252 9.558 -16.648 1.00 88.06 188 PRO A C 1
ATOM 1511 O O . PRO A 1 188 ? 1.683 8.890 -17.586 1.00 88.06 188 PRO A O 1
ATOM 1514 N N . HIS A 1 189 ? 1.116 10.882 -16.734 1.00 87.44 189 HIS A N 1
ATOM 1515 C CA . HIS A 1 189 ? 1.471 11.647 -17.927 1.00 87.44 189 HIS A CA 1
ATOM 1516 C C . HIS A 1 189 ? 2.990 11.770 -18.130 1.00 87.44 189 HIS A C 1
ATOM 1518 O O . HIS A 1 189 ? 3.447 11.720 -19.272 1.00 87.44 189 HIS A O 1
ATOM 1524 N N . GLU A 1 190 ? 3.768 11.861 -17.051 1.00 87.75 190 GLU A N 1
ATOM 1525 C CA . GLU A 1 190 ? 5.232 11.904 -17.095 1.00 87.75 190 GLU A CA 1
ATOM 1526 C C . GLU A 1 190 ? 5.781 10.563 -17.584 1.00 87.75 190 GLU A C 1
ATOM 1528 O O . GLU A 1 190 ? 6.579 10.518 -18.520 1.00 87.75 190 GLU A O 1
ATOM 1533 N N . LEU A 1 191 ? 5.273 9.452 -17.037 1.00 87.88 191 LEU A N 1
ATOM 1534 C CA . LEU A 1 191 ? 5.679 8.115 -17.473 1.00 87.88 191 LEU A CA 1
ATOM 1535 C C . LEU A 1 191 ? 5.323 7.872 -18.948 1.00 87.88 191 LEU A C 1
ATOM 1537 O O . LEU A 1 191 ? 6.130 7.315 -19.691 1.00 87.88 191 LEU A O 1
ATOM 1541 N N . LYS A 1 192 ? 4.143 8.331 -19.399 1.00 87.12 192 LYS A N 1
ATOM 1542 C CA . LYS A 1 192 ? 3.766 8.288 -20.825 1.00 87.12 192 LYS A CA 1
ATOM 1543 C C . LYS A 1 192 ? 4.767 9.030 -21.697 1.00 87.12 192 LYS A C 1
ATOM 1545 O O . LYS A 1 192 ? 5.140 8.518 -22.747 1.00 87.12 192 LYS A O 1
ATOM 1550 N N . GLN A 1 193 ? 5.193 10.221 -21.280 1.00 86.75 193 GLN A N 1
ATOM 1551 C CA . GLN A 1 193 ? 6.148 11.019 -22.041 1.00 86.75 193 GLN A CA 1
ATOM 1552 C C . GLN A 1 193 ? 7.511 10.328 -22.137 1.00 86.75 193 GLN A C 1
ATOM 1554 O O . GLN A 1 193 ? 8.098 10.306 -23.218 1.00 86.75 193 GLN A O 1
ATOM 1559 N N . VAL A 1 194 ? 7.996 9.722 -21.048 1.00 87.62 194 VAL A N 1
ATOM 1560 C CA . VAL A 1 194 ? 9.268 8.988 -21.083 1.00 87.62 194 VAL A CA 1
ATOM 1561 C C . VAL A 1 194 ? 9.180 7.770 -21.997 1.00 87.62 194 VAL A C 1
ATOM 1563 O O . VAL A 1 194 ? 10.051 7.588 -22.845 1.00 87.62 194 VAL A O 1
ATOM 1566 N N . ILE A 1 195 ? 8.111 6.975 -21.888 1.00 87.19 195 ILE A N 1
ATOM 1567 C CA . ILE A 1 195 ? 7.887 5.831 -22.781 1.00 87.19 195 ILE A CA 1
ATOM 1568 C C . ILE A 1 195 ? 7.809 6.300 -24.237 1.00 87.19 195 ILE A C 1
ATOM 1570 O O . ILE A 1 195 ? 8.462 5.722 -25.095 1.00 87.19 195 ILE A O 1
ATOM 1574 N N . PHE A 1 196 ? 7.073 7.372 -24.527 1.00 85.44 196 PHE A N 1
ATOM 1575 C CA . PHE A 1 196 ? 6.961 7.918 -25.880 1.00 85.44 196 PHE A CA 1
ATOM 1576 C C . PHE A 1 196 ? 8.316 8.350 -26.452 1.00 85.44 196 PHE A C 1
ATOM 1578 O O . PHE A 1 196 ? 8.659 7.973 -27.569 1.00 85.44 196 PHE A O 1
ATOM 1585 N N . ASN A 1 197 ? 9.118 9.087 -25.679 1.00 85.69 197 ASN A N 1
ATOM 1586 C CA . ASN A 1 197 ? 10.460 9.494 -26.099 1.00 85.69 197 ASN A CA 1
ATOM 1587 C C . ASN A 1 197 ? 11.371 8.283 -26.336 1.00 85.69 197 ASN A C 1
ATOM 1589 O O . ASN A 1 197 ? 12.116 8.257 -27.314 1.00 85.69 197 ASN A O 1
ATOM 1593 N N . PHE A 1 198 ? 11.282 7.274 -25.465 1.00 86.19 198 PHE A N 1
ATOM 1594 C CA . PHE A 1 198 ? 12.008 6.017 -25.609 1.00 86.19 198 PHE A CA 1
ATOM 1595 C C . PHE A 1 198 ? 11.621 5.293 -26.905 1.00 86.19 198 PHE A C 1
ATOM 1597 O O . PHE A 1 198 ? 12.497 4.888 -27.663 1.00 86.19 198 PHE A O 1
ATOM 1604 N N . LEU A 1 199 ? 10.323 5.165 -27.193 1.00 81.19 199 LEU A N 1
ATOM 1605 C CA . LEU A 1 199 ? 9.819 4.516 -28.406 1.00 81.19 199 LEU A CA 1
ATOM 1606 C C . LEU A 1 199 ? 10.242 5.270 -29.675 1.00 81.19 199 LEU A C 1
ATOM 1608 O O . LEU A 1 199 ? 10.762 4.651 -30.601 1.00 81.19 199 LEU A O 1
ATOM 1612 N N . ASN A 1 200 ? 10.091 6.597 -29.695 1.00 82.06 200 ASN A N 1
ATOM 1613 C CA . ASN A 1 200 ? 10.458 7.431 -30.843 1.00 82.06 200 ASN A CA 1
ATOM 1614 C C . ASN A 1 200 ? 11.956 7.392 -31.153 1.00 82.06 200 ASN A C 1
ATOM 1616 O O . ASN A 1 200 ? 12.344 7.489 -32.312 1.00 82.06 200 ASN A O 1
ATOM 1620 N N . HIS A 1 201 ? 12.814 7.230 -30.140 1.00 83.19 201 HIS A N 1
ATOM 1621 C CA . HIS A 1 201 ? 14.260 7.085 -30.349 1.00 83.19 201 HIS A CA 1
ATOM 1622 C C . HIS A 1 201 ? 14.606 5.881 -31.236 1.00 83.19 201 HIS A C 1
ATOM 1624 O O . HIS A 1 201 ? 15.595 5.908 -31.966 1.00 83.19 201 HIS A O 1
ATOM 1630 N N . TYR A 1 202 ? 13.779 4.834 -31.202 1.00 77.06 202 TYR A N 1
ATOM 1631 C CA . TYR A 1 202 ? 13.940 3.634 -32.023 1.00 77.06 202 TYR A CA 1
ATOM 1632 C C . TYR A 1 202 ? 13.013 3.606 -33.248 1.00 77.06 202 TYR A C 1
ATOM 1634 O O . TYR A 1 202 ? 13.068 2.659 -34.040 1.00 77.06 202 TYR A O 1
ATOM 1642 N N . GLU A 1 203 ? 12.187 4.638 -33.440 1.00 71.62 203 GLU A N 1
ATOM 1643 C CA . GLU A 1 203 ? 11.298 4.759 -34.590 1.00 71.62 203 GLU A CA 1
ATOM 1644 C C . GLU A 1 203 ? 12.131 4.902 -35.874 1.00 71.62 203 GLU A C 1
ATOM 1646 O O . GLU A 1 203 ? 12.929 5.822 -36.040 1.00 71.62 203 GLU A O 1
ATOM 1651 N N . GLY A 1 204 ? 11.983 3.937 -36.786 1.00 65.19 204 GLY A N 1
ATOM 1652 C CA . GLY A 1 204 ? 12.742 3.885 -38.041 1.00 65.19 204 GLY A CA 1
ATOM 1653 C C . GLY A 1 204 ? 14.042 3.072 -37.995 1.00 65.19 204 GLY A C 1
ATOM 1654 O O . GLY A 1 204 ? 14.701 2.947 -39.025 1.00 65.19 204 GLY A O 1
ATOM 1655 N N . ASN A 1 205 ? 14.406 2.470 -36.857 1.00 69.31 205 ASN A N 1
ATOM 1656 C CA . ASN A 1 205 ? 15.511 1.511 -36.808 1.00 69.31 205 ASN A CA 1
ATOM 1657 C C . ASN A 1 205 ? 15.057 0.148 -37.374 1.00 69.31 205 ASN A C 1
ATOM 1659 O O . ASN A 1 205 ? 14.193 -0.510 -36.796 1.00 69.31 205 ASN A O 1
ATOM 1663 N N . GLU A 1 206 ? 15.647 -0.297 -38.491 1.00 65.38 206 GLU A N 1
ATOM 1664 C CA . GLU A 1 206 ? 15.290 -1.561 -39.165 1.00 65.38 206 GLU A CA 1
ATOM 1665 C C . GLU A 1 206 ? 15.409 -2.794 -38.248 1.00 65.38 206 GLU A C 1
ATOM 1667 O O . GLU A 1 206 ? 14.636 -3.742 -38.383 1.00 65.38 206 GLU A O 1
ATOM 1672 N N . LEU A 1 207 ? 16.330 -2.782 -37.273 1.00 63.97 207 LEU A N 1
ATOM 1673 C CA . LEU A 1 207 ? 16.470 -3.853 -36.278 1.00 63.97 207 LEU A CA 1
ATOM 1674 C C . LEU A 1 207 ? 15.342 -3.818 -35.235 1.00 63.97 207 LEU A C 1
ATOM 1676 O O . LEU A 1 207 ? 14.868 -4.870 -34.808 1.00 63.97 207 LEU A O 1
ATOM 1680 N N . ALA A 1 208 ? 14.856 -2.625 -34.883 1.00 59.16 208 ALA A N 1
ATOM 1681 C CA . ALA A 1 208 ? 13.701 -2.438 -34.002 1.00 59.16 208 ALA A CA 1
ATOM 1682 C C . ALA A 1 208 ? 12.361 -2.794 -34.683 1.00 59.16 208 ALA A C 1
ATOM 1684 O O . ALA A 1 208 ? 11.357 -3.000 -34.005 1.00 59.16 208 ALA A O 1
ATOM 1685 N N . GLN A 1 209 ? 12.340 -2.908 -36.015 1.00 62.19 209 GLN A N 1
ATOM 1686 C CA . GLN A 1 209 ? 11.172 -3.331 -36.800 1.00 62.19 209 GLN A CA 1
ATOM 1687 C C . GLN A 1 209 ? 11.119 -4.848 -37.054 1.00 62.19 209 GLN A C 1
ATOM 1689 O O . GLN A 1 209 ? 10.162 -5.345 -37.651 1.00 62.19 209 GLN A O 1
ATOM 1694 N N . GLN A 1 210 ? 12.115 -5.614 -36.597 1.00 64.44 210 GLN A N 1
ATOM 1695 C CA . GLN A 1 210 ? 12.065 -7.076 -36.659 1.00 64.44 210 GLN A CA 1
ATOM 1696 C C . GLN A 1 210 ? 11.011 -7.626 -35.685 1.00 64.44 210 GLN A C 1
ATOM 1698 O O . GLN A 1 210 ? 10.780 -7.063 -34.614 1.00 64.44 210 GLN A O 1
ATOM 1703 N N . SER A 1 211 ? 10.400 -8.772 -36.017 1.00 55.47 211 SER A N 1
ATOM 1704 C CA . SER A 1 211 ? 9.279 -9.351 -35.248 1.00 55.47 211 SER A CA 1
ATOM 1705 C C . SER A 1 211 ? 9.581 -9.575 -33.760 1.00 55.47 211 SER A C 1
ATOM 1707 O O . SER A 1 211 ? 8.663 -9.662 -32.950 1.00 55.47 211 SER A O 1
ATOM 1709 N N . PHE A 1 212 ? 10.860 -9.695 -33.396 1.00 57.94 212 PHE A N 1
ATOM 1710 C CA . PHE A 1 212 ? 11.301 -9.839 -32.014 1.00 57.94 212 PHE A CA 1
ATOM 1711 C C . PHE A 1 212 ? 11.137 -8.536 -31.225 1.00 57.94 212 PHE A C 1
ATOM 1713 O O . PHE A 1 212 ? 10.512 -8.559 -30.172 1.00 57.94 212 PHE A O 1
ATOM 1720 N N . ALA A 1 213 ? 11.605 -7.401 -31.752 1.00 62.97 213 ALA A N 1
ATOM 1721 C CA . ALA A 1 213 ? 11.535 -6.099 -31.089 1.00 62.97 213 ALA A CA 1
ATOM 1722 C C . ALA A 1 213 ? 10.087 -5.602 -30.918 1.00 62.97 213 ALA A C 1
ATOM 1724 O O . ALA A 1 213 ? 9.743 -5.089 -29.855 1.00 62.97 213 ALA A O 1
ATOM 1725 N N . ILE A 1 214 ? 9.206 -5.876 -31.891 1.00 65.06 214 ILE A N 1
ATOM 1726 C CA . ILE A 1 214 ? 7.759 -5.592 -31.798 1.00 65.06 214 ILE A CA 1
ATOM 1727 C C . ILE A 1 214 ? 7.146 -6.219 -30.535 1.00 65.06 214 ILE A C 1
ATOM 1729 O O . ILE A 1 214 ? 6.431 -5.546 -29.798 1.00 65.06 214 ILE A O 1
ATOM 1733 N N . LYS A 1 215 ? 7.498 -7.473 -30.221 1.00 68.00 215 LYS A N 1
ATOM 1734 C CA . LYS A 1 215 ? 7.002 -8.166 -29.023 1.00 68.00 215 LYS A CA 1
ATOM 1735 C C . LYS A 1 215 ? 7.479 -7.512 -27.720 1.00 68.00 215 LYS A C 1
ATOM 1737 O O . LYS A 1 215 ? 6.756 -7.519 -26.728 1.00 68.00 215 LYS A O 1
ATOM 1742 N N . TYR A 1 216 ? 8.686 -6.945 -27.693 1.00 68.19 216 TYR A N 1
ATOM 1743 C CA . TYR A 1 216 ? 9.151 -6.203 -26.518 1.00 68.19 216 TYR A CA 1
ATOM 1744 C C . TYR A 1 216 ? 8.427 -4.866 -26.357 1.00 68.19 216 TYR A C 1
ATOM 1746 O O . TYR A 1 216 ? 8.116 -4.491 -25.228 1.00 68.19 216 TYR A O 1
ATOM 1754 N N . PHE A 1 217 ? 8.119 -4.181 -27.461 1.00 71.12 217 PHE A N 1
ATOM 1755 C CA . PHE A 1 217 ? 7.339 -2.945 -27.434 1.00 71.12 217 PHE A CA 1
ATOM 1756 C C . PHE A 1 217 ? 5.886 -3.174 -26.987 1.00 71.12 217 PHE A C 1
ATOM 1758 O O . PHE A 1 217 ? 5.374 -2.401 -26.179 1.00 71.12 217 PHE A O 1
ATOM 1765 N N . GLU A 1 218 ? 5.240 -4.257 -27.433 1.00 74.19 218 GLU A N 1
ATOM 1766 C CA . GLU A 1 218 ? 3.907 -4.656 -26.952 1.00 74.19 218 GLU A CA 1
ATOM 1767 C C . GLU A 1 218 ? 3.915 -4.948 -25.444 1.00 74.19 218 GLU A C 1
ATOM 1769 O O . GLU A 1 218 ? 3.096 -4.401 -24.704 1.00 74.19 218 GLU A O 1
ATOM 1774 N N . ASN A 1 219 ? 4.897 -5.718 -24.964 1.00 77.88 219 ASN A N 1
ATOM 1775 C CA . ASN A 1 219 ? 5.041 -6.008 -23.535 1.00 77.88 219 ASN A CA 1
ATOM 1776 C C . ASN A 1 219 ? 5.297 -4.735 -22.705 1.00 77.88 219 ASN A C 1
ATOM 1778 O O . ASN A 1 219 ? 4.794 -4.616 -21.592 1.00 77.88 219 ASN A O 1
ATOM 1782 N N . LEU A 1 220 ? 6.079 -3.774 -23.217 1.00 83.94 220 LEU A N 1
ATOM 1783 C CA . LEU A 1 220 ? 6.344 -2.506 -22.525 1.00 83.94 220 LEU A CA 1
ATOM 1784 C C . LEU A 1 220 ? 5.049 -1.722 -22.270 1.00 83.94 220 LEU A C 1
ATOM 1786 O O . LEU A 1 220 ? 4.849 -1.207 -21.168 1.00 83.94 220 LEU A O 1
ATOM 1790 N N . ASN A 1 221 ? 4.163 -1.674 -23.267 1.00 82.50 221 ASN A N 1
ATOM 1791 C CA . ASN A 1 221 ? 2.860 -1.028 -23.133 1.00 82.50 221 ASN A CA 1
ATOM 1792 C C . ASN A 1 221 ? 1.974 -1.741 -22.104 1.00 82.50 221 ASN A C 1
ATOM 1794 O O . ASN A 1 221 ? 1.336 -1.063 -21.307 1.00 82.50 221 ASN A O 1
ATOM 1798 N N . GLU A 1 222 ? 1.988 -3.075 -22.041 1.00 85.69 222 GLU A N 1
ATOM 1799 C CA . GLU A 1 222 ? 1.229 -3.837 -21.035 1.00 85.69 222 GLU A CA 1
ATOM 1800 C C . GLU A 1 222 ? 1.655 -3.488 -19.593 1.00 85.69 222 GLU A C 1
ATOM 1802 O O . GLU A 1 222 ? 0.814 -3.263 -18.712 1.00 85.69 222 GLU A O 1
ATOM 1807 N N . TYR A 1 223 ? 2.964 -3.370 -19.339 1.00 85.31 223 TYR A N 1
ATOM 1808 C CA . TYR A 1 223 ? 3.468 -2.941 -18.028 1.00 85.31 223 TYR A CA 1
ATOM 1809 C C . TYR A 1 223 ? 3.108 -1.482 -17.713 1.00 85.31 223 TYR A C 1
ATOM 1811 O O . TYR A 1 223 ? 2.786 -1.165 -16.565 1.00 85.31 223 TYR A O 1
ATOM 1819 N N . ALA A 1 224 ? 3.121 -0.601 -18.714 1.00 86.88 224 ALA A N 1
ATOM 1820 C CA . ALA A 1 224 ? 2.716 0.793 -18.556 1.00 86.88 224 ALA A CA 1
ATOM 1821 C C . ALA A 1 224 ? 1.213 0.935 -18.267 1.00 86.88 224 ALA A C 1
ATOM 1823 O O . ALA A 1 224 ? 0.819 1.672 -17.365 1.00 86.88 224 ALA A O 1
ATOM 1824 N N . GLU A 1 225 ? 0.365 0.189 -18.975 1.00 88.50 225 GLU A N 1
ATOM 1825 C CA . GLU A 1 225 ? -1.077 0.141 -18.719 1.00 88.50 225 GLU A CA 1
ATOM 1826 C C . GLU A 1 225 ? -1.385 -0.375 -17.314 1.00 88.50 225 GLU A C 1
ATOM 1828 O O . GLU A 1 225 ? -2.212 0.208 -16.606 1.00 88.50 225 GLU A O 1
ATOM 1833 N N . SER A 1 226 ? -0.665 -1.411 -16.879 1.00 86.62 226 SER A N 1
ATOM 1834 C CA . SER A 1 226 ? -0.747 -1.914 -15.507 1.00 86.62 226 SER A CA 1
ATOM 1835 C C . SER A 1 226 ? -0.382 -0.827 -14.494 1.00 86.62 226 SER A C 1
ATOM 1837 O O . SER A 1 226 ? -1.125 -0.616 -13.536 1.00 86.62 226 SER A O 1
ATOM 1839 N N . TYR A 1 227 ? 0.697 -0.072 -14.732 1.00 90.00 227 TYR A N 1
ATOM 1840 C CA . TYR A 1 227 ? 1.062 1.069 -13.888 1.00 90.00 227 TYR A CA 1
ATOM 1841 C C . TYR A 1 227 ? -0.072 2.095 -13.790 1.00 90.00 227 TYR A C 1
ATOM 1843 O O . TYR A 1 227 ? -0.444 2.480 -12.686 1.00 90.00 227 TYR A O 1
ATOM 1851 N N . TYR A 1 228 ? -0.665 2.509 -14.915 1.00 90.62 228 TYR A N 1
ATOM 1852 C CA . TYR A 1 228 ? -1.747 3.502 -14.911 1.00 90.62 228 TYR A CA 1
ATOM 1853 C C . TYR A 1 228 ? -2.982 3.010 -14.154 1.00 90.62 228 TYR A C 1
ATOM 1855 O O . TYR A 1 228 ? -3.555 3.754 -13.357 1.00 90.62 228 TYR A O 1
ATOM 1863 N N . LYS A 1 229 ? -3.361 1.743 -14.360 1.00 89.00 229 LYS A N 1
ATOM 1864 C CA . LYS A 1 229 ? -4.465 1.094 -13.640 1.00 89.00 229 LYS A CA 1
ATOM 1865 C C . LYS A 1 229 ? -4.233 1.119 -12.128 1.00 89.00 229 LYS A C 1
ATOM 1867 O O . LYS A 1 229 ? -5.168 1.362 -11.367 1.00 89.00 229 LYS A O 1
ATOM 1872 N N . TYR A 1 230 ? -3.008 0.843 -11.689 1.00 88.88 230 TYR A N 1
ATOM 1873 C CA . TYR A 1 230 ? -2.674 0.752 -10.270 1.00 88.88 230 TYR A CA 1
ATOM 1874 C C . TYR A 1 230 ? -2.444 2.110 -9.618 1.00 88.88 230 TYR A C 1
ATOM 1876 O O . TYR A 1 230 ? -2.883 2.303 -8.490 1.00 88.88 230 TYR A O 1
ATOM 1884 N N . TYR A 1 231 ? -1.858 3.070 -10.332 1.00 90.56 231 TYR A N 1
ATOM 1885 C CA . TYR A 1 231 ? -1.724 4.449 -9.867 1.00 90.56 231 TYR A CA 1
ATOM 1886 C C . TYR A 1 231 ? -3.089 5.016 -9.456 1.00 90.56 231 TYR A C 1
ATOM 1888 O O . TYR A 1 231 ? -3.246 5.509 -8.341 1.00 90.56 231 TYR A O 1
ATOM 1896 N N . ASP A 1 232 ? -4.102 4.864 -10.315 1.00 85.88 232 ASP A N 1
ATOM 1897 C CA . ASP A 1 232 ? -5.454 5.348 -10.024 1.00 85.88 232 ASP A CA 1
ATOM 1898 C C . ASP A 1 232 ? -6.088 4.656 -8.811 1.00 85.88 232 ASP A C 1
ATOM 1900 O O . ASP A 1 232 ? -6.838 5.297 -8.088 1.00 85.88 232 ASP A O 1
ATOM 1904 N N . LYS A 1 233 ? -5.795 3.375 -8.563 1.00 84.25 233 LYS A N 1
ATOM 1905 C CA . LYS A 1 233 ? -6.298 2.658 -7.380 1.00 84.25 233 LYS A CA 1
ATOM 1906 C C . LYS A 1 233 ? -5.597 3.055 -6.080 1.00 84.25 233 LYS A C 1
ATOM 1908 O O . LYS A 1 233 ? -6.191 2.946 -5.016 1.00 84.25 233 LYS A O 1
ATOM 1913 N N . ILE A 1 234 ? -4.317 3.406 -6.164 1.00 87.81 234 ILE A N 1
ATOM 1914 C CA . ILE A 1 234 ? -3.448 3.601 -4.999 1.00 87.81 234 ILE A CA 1
ATOM 1915 C C . ILE A 1 234 ? -3.470 5.059 -4.523 1.00 87.81 234 ILE A C 1
ATOM 1917 O O . ILE A 1 234 ? -3.394 5.312 -3.319 1.00 87.81 234 ILE A O 1
ATOM 1921 N N . ILE A 1 235 ? -3.543 6.010 -5.459 1.00 84.44 235 ILE A N 1
ATOM 1922 C CA . ILE A 1 235 ? -3.396 7.445 -5.184 1.00 84.44 235 ILE A CA 1
ATOM 1923 C C . ILE A 1 235 ? -4.743 8.184 -5.092 1.00 84.44 235 ILE A C 1
ATOM 1925 O O . ILE A 1 235 ? -4.817 9.184 -4.375 1.00 84.44 235 ILE A O 1
ATOM 1929 N N . LYS A 1 236 ? -5.806 7.723 -5.773 1.00 62.66 236 LYS A N 1
ATOM 1930 C CA . LYS A 1 236 ? -7.156 8.327 -5.687 1.00 62.66 236 LYS A CA 1
ATOM 1931 C C . LYS A 1 236 ? -8.032 7.643 -4.644 1.00 62.66 236 LYS A C 1
ATOM 1933 O O . LYS A 1 236 ? -8.819 8.380 -4.005 1.00 62.66 236 LYS A O 1
#

Sequence (236 aa):
MSVTKEKWKVFFINFGIKLLFLIIIFAPISVLILFNYNWQIVTLGLVASALFSFICGINKFQTFKIGRDGVEVKKAVEEAKDILGELNESVRDYLYLNLLSTNKIGINEDIEASIDELEIYEAIIKKHSISDSKVKTQLEKYRISILSKSIEKIVAKMNDIELSVVSTSRPDMSLIEYCLNNNEIFEPHELKQVIFNFLNHYEGNELAQQSFAIKYFENLNEYAESYYKYYDKIIK

Radius of gyration: 34.02 Å; chains: 1; bounding box: 81×40×98 Å

pLDDT: mean 78.06, std 12.83, range [39.62, 94.88]

Foldseek 3Di:
DPPVVVVVVVVVVVVVVVVVLVCQQCVQLVVCVVVVHDPVVSVVSNVVSVVVSVVVCVVPPPPPPCPVVNVVVVVVVVVVVVVVVVVLVVLLVVLLVVLVVDLVVADDLPLVVLLVVLVVSVVSCVVSVPPDPSSVVSSVSSLLRSLLSLLVVLVVLLVVLCVQLVDPDDFDCPVSVVCNVVSHHDDLVNVVVSLVSSVVVCVPRPSCPPPVNVVSNVVSVVSSVVSVVSCVVRVD